Protein AF-A0A7S3ZCD5-F1 (afdb_monomer_lite)

Sequence (248 aa):
EAPLLKCATSMKVLVVISVMMALNLLHGVCVYLTATYMLSIPQGVSFDTAIDAMGYTLRQILGPILAILFLSFQVKAISRLWVDDRFKTTKHTESAHWSKVLDRCQHQTFEQTVTTVFTSMLIAMVVSDFPESEGGDIRLPIAWGLVFAAMRPLFTIGYVLDPKGAGRAFGLFIGGFWANFPAAVYCSLHTLFDIKSFRLALRLYIGFAVLMSVVMGVANVALDKNERSDDIRAGRQEGADYQSIDAK

Secondary structure (DSSP, 8-state):
-HHHHHHHHHHHHHHHHHHHHHHHHHHHHHHHHIIIII--PPTT----SHHHHHHHHHHHHHHHHHHHHHHHHHHHHHHHHHH-GGGS-S------HHHHHHHHHHHHHHHHHHHHHHHHHHHHHHHTTS-GGGT--THHHHHHHHHHHHHHHHHHHHHHH-SSSSHHHHHHHHTTTTTHHHHHHHHHHHHHH----HHHHHHHHHHHHHHHHHHHHHHHHHHHHHHHHHHHHHHHHHHHHHHHHTT-

pLDDT: mean 85.04, std 11.46, range [46.28, 97.25]

Structure (mmCIF, N/CA/C/O backbone):
data_AF-A0A7S3ZCD5-F1
#
_entry.id   AF-A0A7S3ZCD5-F1
#
loop_
_atom_site.group_PDB
_atom_site.id
_atom_site.type_symbol
_atom_site.label_atom_id
_atom_site.label_alt_id
_atom_site.label_comp_id
_atom_site.label_asym_id
_atom_site.label_entity_id
_atom_site.label_seq_id
_atom_site.pdbx_PDB_ins_code
_atom_site.Cartn_x
_atom_site.Cartn_y
_atom_site.Cartn_z
_atom_site.occupancy
_atom_site.B_iso_or_equiv
_atom_site.auth_seq_id
_atom_site.auth_comp_id
_atom_site.auth_asym_id
_atom_site.auth_atom_id
_atom_site.pdbx_PDB_model_num
ATOM 1 N N . GLU A 1 1 ? -0.098 -26.979 -34.791 1.00 63.94 1 GLU A N 1
ATOM 2 C CA . GLU A 1 1 ? 0.583 -25.862 -34.087 1.00 63.94 1 GLU A CA 1
ATOM 3 C C . GLU A 1 1 ? -0.365 -24.914 -33.339 1.00 63.94 1 GLU A C 1
ATOM 5 O O . GLU A 1 1 ? -0.146 -24.677 -32.157 1.00 63.94 1 GLU A O 1
ATOM 10 N N . ALA A 1 2 ? -1.465 -24.441 -33.944 1.00 72.00 2 ALA A N 1
ATOM 11 C CA . ALA A 1 2 ? -2.436 -23.549 -33.284 1.00 72.00 2 ALA A CA 1
ATOM 12 C C . ALA A 1 2 ? -2.975 -23.983 -31.888 1.00 72.00 2 ALA A C 1
ATOM 14 O O . ALA A 1 2 ? -3.103 -23.112 -31.023 1.00 72.00 2 ALA A O 1
ATOM 15 N N . PRO A 1 3 ? -3.286 -25.269 -31.604 1.00 78.94 3 PRO A N 1
ATOM 16 C CA . PRO A 1 3 ? -3.774 -25.666 -30.276 1.00 78.94 3 PRO A CA 1
ATOM 17 C C . PRO A 1 3 ? -2.694 -25.608 -29.183 1.00 78.94 3 PRO A C 1
ATOM 19 O O . PRO A 1 3 ? -2.994 -25.225 -28.053 1.00 78.94 3 PRO A O 1
ATOM 22 N N . LEU A 1 4 ? -1.433 -25.905 -29.519 1.00 76.19 4 LEU A N 1
ATOM 23 C CA . LEU A 1 4 ? -0.311 -25.836 -28.573 1.00 76.19 4 LEU A CA 1
ATOM 24 C C . LEU A 1 4 ? -0.009 -24.388 -28.169 1.00 76.19 4 LEU A C 1
ATOM 26 O O . LEU A 1 4 ? 0.198 -24.108 -26.989 1.00 76.19 4 LEU A O 1
ATOM 30 N N . LEU A 1 5 ? -0.076 -23.451 -29.122 1.00 75.06 5 LEU A N 1
ATOM 31 C CA . LEU A 1 5 ? 0.123 -22.027 -28.844 1.00 75.06 5 LEU A CA 1
ATOM 32 C C . LEU A 1 5 ? -0.964 -21.468 -27.910 1.00 75.06 5 LEU A C 1
ATOM 34 O O . LEU A 1 5 ? -0.647 -20.751 -26.963 1.00 75.06 5 LEU A O 1
ATOM 38 N N . LYS A 1 6 ? -2.236 -21.844 -28.123 1.00 76.12 6 LYS A N 1
ATOM 39 C CA . LYS A 1 6 ? -3.343 -21.459 -27.228 1.00 76.12 6 LYS A CA 1
ATOM 40 C C . LYS A 1 6 ? -3.136 -21.997 -25.810 1.00 76.12 6 LYS A C 1
ATOM 42 O O . LYS A 1 6 ? -3.294 -21.242 -24.855 1.00 76.12 6 LYS A O 1
ATOM 47 N N . CYS A 1 7 ? -2.734 -23.263 -25.680 1.00 81.50 7 CYS A N 1
ATOM 48 C CA . CYS A 1 7 ? -2.450 -23.886 -24.387 1.00 81.50 7 CYS A CA 1
ATOM 49 C C . CYS A 1 7 ? -1.326 -23.155 -23.629 1.00 81.50 7 CYS A C 1
ATOM 51 O O . CYS A 1 7 ? -1.493 -22.807 -22.459 1.00 81.50 7 CYS A O 1
ATOM 53 N N . ALA A 1 8 ? -0.224 -22.829 -24.312 1.00 78.81 8 ALA A N 1
ATOM 54 C CA . ALA A 1 8 ? 0.897 -22.103 -23.717 1.00 78.81 8 ALA A CA 1
ATOM 55 C C . ALA A 1 8 ? 0.504 -20.691 -23.244 1.00 78.81 8 ALA A C 1
ATOM 57 O O . ALA A 1 8 ? 0.882 -20.277 -22.147 1.00 78.81 8 ALA A O 1
ATOM 58 N N . THR A 1 9 ? -0.287 -19.951 -24.030 1.00 79.19 9 THR A N 1
ATOM 59 C CA . THR A 1 9 ? -0.789 -18.631 -23.619 1.00 79.19 9 THR A CA 1
ATOM 60 C C . THR A 1 9 ? -1.683 -18.730 -22.383 1.00 79.19 9 THR A C 1
ATOM 62 O O . THR A 1 9 ? -1.487 -17.970 -21.437 1.00 79.19 9 THR A O 1
ATOM 65 N N . SER A 1 10 ? -2.619 -19.682 -22.349 1.00 82.81 10 SER A N 1
ATOM 66 C CA . SER A 1 10 ? -3.485 -19.901 -21.184 1.00 82.81 10 SER A CA 1
ATOM 67 C C . SER A 1 10 ? -2.686 -20.249 -19.925 1.00 82.81 10 SER A C 1
ATOM 69 O O . SER A 1 10 ? -2.979 -19.727 -18.852 1.00 82.81 10 SER A O 1
ATOM 71 N N . MET A 1 11 ? -1.636 -21.064 -20.054 1.00 85.88 11 MET A N 1
ATOM 72 C CA . MET A 1 11 ? -0.767 -21.422 -18.932 1.00 85.88 11 MET A CA 1
ATOM 73 C C . MET A 1 11 ? -0.018 -20.204 -18.373 1.00 85.88 11 MET A C 1
ATOM 75 O O . MET A 1 11 ? 0.010 -20.012 -17.160 1.00 85.88 11 MET A O 1
ATOM 79 N N . LYS A 1 12 ? 0.515 -19.328 -19.239 1.00 81.00 12 LYS A N 1
ATOM 80 C CA . LYS A 1 12 ? 1.162 -18.076 -18.807 1.00 81.00 12 LYS A CA 1
ATOM 81 C C . LYS A 1 12 ? 0.209 -17.170 -18.020 1.00 81.00 12 LYS A C 1
ATOM 83 O O . LYS A 1 12 ? 0.601 -16.660 -16.973 1.00 81.00 12 LYS A O 1
ATOM 88 N N . VAL A 1 13 ? -1.034 -16.998 -18.488 1.00 82.88 13 VAL A N 1
ATOM 89 C CA . VAL A 1 13 ? -2.056 -16.202 -17.775 1.00 82.88 13 VAL A CA 1
ATOM 90 C C . VAL A 1 13 ? -2.272 -16.752 -16.369 1.00 82.88 13 VAL A C 1
ATOM 92 O O . VAL A 1 13 ? -2.221 -16.000 -15.399 1.00 82.88 13 VAL A O 1
ATOM 95 N N . LEU A 1 14 ? -2.480 -18.065 -16.253 1.00 87.19 14 LEU A N 1
ATOM 96 C CA . LEU A 1 14 ? -2.746 -18.715 -14.971 1.00 87.19 14 LEU A CA 1
ATOM 97 C C . LEU A 1 14 ? -1.579 -18.563 -13.992 1.00 87.19 14 LEU A C 1
ATOM 99 O O . LEU A 1 14 ? -1.812 -18.292 -12.814 1.00 87.19 14 LEU A O 1
ATOM 103 N N . VAL A 1 15 ? -0.337 -18.679 -14.470 1.00 87.25 15 VAL A N 1
ATOM 104 C CA . VAL A 1 15 ? 0.857 -18.469 -13.639 1.00 87.25 15 VAL A CA 1
ATOM 105 C C . VAL A 1 15 ? 0.912 -17.033 -13.123 1.00 87.25 15 VAL A C 1
ATOM 107 O O . VAL A 1 15 ? 1.071 -16.832 -11.921 1.00 87.25 15 VAL A O 1
ATOM 110 N N . VAL A 1 16 ? 0.714 -16.035 -13.991 1.00 84.62 16 VAL A N 1
ATOM 111 C CA . VAL A 1 16 ? 0.718 -14.618 -13.590 1.00 84.62 16 VAL A CA 1
ATOM 112 C C . VAL A 1 16 ? -0.368 -14.340 -12.551 1.00 84.62 16 VAL A C 1
ATOM 114 O O . VAL A 1 16 ? -0.069 -13.773 -11.502 1.00 84.62 16 VAL A O 1
ATOM 117 N N . ILE A 1 17 ? -1.602 -14.796 -12.794 1.00 87.56 17 ILE A N 1
ATOM 118 C CA . ILE A 1 17 ? -2.717 -14.637 -11.849 1.00 87.56 17 ILE A CA 1
ATOM 119 C C . ILE A 1 17 ? -2.373 -15.271 -10.496 1.00 87.56 17 ILE A C 1
ATOM 121 O O . ILE A 1 17 ? -2.570 -14.644 -9.457 1.00 87.56 17 ILE A O 1
ATOM 125 N N . SER A 1 18 ? -1.836 -16.493 -10.502 1.00 88.75 18 SER A N 1
ATOM 126 C CA . SER A 1 18 ? -1.527 -17.241 -9.278 1.00 88.75 18 SER A CA 1
ATOM 127 C C . SER A 1 18 ? -0.430 -16.568 -8.456 1.00 88.75 18 SER A C 1
ATOM 129 O O . SER A 1 18 ? -0.570 -16.427 -7.243 1.00 88.75 18 SER A O 1
ATOM 131 N N . VAL A 1 19 ? 0.635 -16.098 -9.112 1.00 88.81 19 VAL A N 1
ATOM 132 C CA . VAL A 1 19 ? 1.728 -15.367 -8.454 1.00 88.81 19 VAL A CA 1
ATOM 133 C C . VAL A 1 19 ? 1.209 -14.061 -7.855 1.00 88.81 19 VAL A C 1
ATOM 135 O O . VAL A 1 19 ? 1.471 -13.769 -6.692 1.00 88.81 19 VAL A O 1
ATOM 138 N N . MET A 1 20 ? 0.428 -13.290 -8.612 1.00 86.81 20 MET A N 1
ATOM 139 C CA . MET A 1 20 ? -0.123 -12.019 -8.137 1.00 86.81 20 MET A CA 1
ATOM 140 C C . MET A 1 20 ? -1.082 -12.206 -6.961 1.00 86.81 20 MET A C 1
ATOM 142 O O . MET A 1 20 ? -1.015 -11.451 -5.988 1.00 86.81 20 MET A O 1
ATOM 146 N N . MET A 1 21 ? -1.915 -13.246 -7.003 1.00 89.00 21 MET A N 1
ATOM 147 C CA . MET A 1 21 ? -2.763 -13.620 -5.877 1.00 89.00 21 MET A CA 1
ATOM 148 C C . MET A 1 21 ? -1.925 -13.960 -4.646 1.00 89.00 21 MET A C 1
ATOM 150 O O . MET A 1 21 ? -2.172 -13.420 -3.570 1.00 89.00 21 MET A O 1
ATOM 154 N N . ALA A 1 22 ? -0.921 -14.828 -4.804 1.00 91.00 22 ALA A N 1
ATOM 155 C CA . ALA A 1 22 ? -0.068 -15.262 -3.706 1.00 91.00 22 ALA A CA 1
ATOM 156 C C . ALA A 1 22 ? 0.627 -14.074 -3.028 1.00 91.00 22 ALA A C 1
ATOM 158 O O . ALA A 1 22 ? 0.660 -14.008 -1.804 1.00 91.00 22 ALA A O 1
ATOM 159 N N . LEU A 1 23 ? 1.104 -13.094 -3.803 1.00 90.69 23 LEU A N 1
ATOM 160 C CA . LEU A 1 23 ? 1.735 -11.887 -3.264 1.00 90.69 23 LEU A CA 1
ATOM 161 C C . LEU A 1 23 ? 0.748 -10.979 -2.506 1.00 90.69 23 LEU A C 1
ATOM 163 O O . LEU A 1 23 ? 1.102 -10.437 -1.461 1.00 90.69 23 LEU A O 1
ATOM 167 N N . ASN A 1 24 ? -0.495 -10.837 -2.981 1.00 89.19 24 ASN A N 1
ATOM 168 C CA . ASN A 1 24 ? -1.527 -10.069 -2.268 1.00 89.19 24 ASN A CA 1
ATOM 169 C C . ASN A 1 24 ? -1.992 -10.771 -0.980 1.00 89.19 24 ASN A C 1
ATOM 171 O O . ASN A 1 24 ? -2.268 -10.115 0.028 1.00 89.19 24 ASN A O 1
ATOM 175 N N . LEU A 1 25 ? -2.073 -12.104 -0.992 1.00 91.25 25 LEU A N 1
ATOM 176 C CA . LEU A 1 25 ? -2.351 -12.888 0.212 1.00 91.25 25 LEU A CA 1
ATOM 177 C C . LEU A 1 25 ? -1.187 -12.800 1.201 1.00 91.25 25 LEU A C 1
ATOM 179 O O . LEU A 1 25 ? -1.426 -12.656 2.397 1.00 91.25 25 LEU A O 1
ATOM 183 N N . LEU A 1 26 ? 0.054 -12.799 0.707 1.00 92.62 26 LEU A N 1
ATOM 184 C CA . LEU A 1 26 ? 1.241 -12.621 1.535 1.00 92.62 26 LEU A CA 1
ATOM 185 C C . LEU A 1 26 ? 1.228 -11.273 2.264 1.00 92.62 26 LEU A C 1
ATOM 187 O O . LEU A 1 26 ? 1.540 -11.254 3.448 1.00 92.62 26 LEU A O 1
ATOM 191 N N . HIS A 1 27 ? 0.787 -10.179 1.627 1.00 92.75 27 HIS A N 1
ATOM 192 C CA . HIS A 1 27 ? 0.559 -8.907 2.334 1.00 92.75 27 HIS A CA 1
ATOM 193 C C . HIS A 1 27 ? -0.409 -9.078 3.514 1.00 92.75 27 HIS A C 1
ATOM 195 O O . HIS A 1 27 ? -0.090 -8.674 4.629 1.00 92.75 27 HIS A O 1
ATOM 201 N N . GLY A 1 28 ? -1.559 -9.726 3.295 1.00 91.94 28 GLY A N 1
ATOM 202 C CA . GLY A 1 28 ? -2.543 -9.971 4.354 1.00 91.94 28 GLY A CA 1
ATOM 203 C C . GLY A 1 28 ? -1.973 -10.810 5.502 1.00 91.94 28 GLY A C 1
ATOM 204 O O . GLY A 1 28 ? -2.194 -10.488 6.668 1.00 91.94 28 GLY A O 1
ATOM 205 N N . VAL A 1 29 ? -1.176 -11.834 5.180 1.00 93.75 29 VAL A N 1
ATOM 206 C CA . VAL A 1 29 ? -0.448 -12.641 6.170 1.00 93.75 29 VAL A CA 1
ATOM 207 C C . VAL A 1 29 ? 0.568 -11.788 6.931 1.00 93.75 29 VAL A C 1
ATOM 209 O O . VAL A 1 29 ? 0.591 -11.846 8.155 1.00 93.75 29 VAL A O 1
ATOM 212 N N . CYS A 1 30 ? 1.371 -10.963 6.254 1.00 94.62 30 CYS A N 1
ATOM 213 C CA . CYS A 1 30 ? 2.325 -10.065 6.907 1.00 94.62 30 CYS A CA 1
ATOM 214 C C . CYS A 1 30 ? 1.623 -9.108 7.875 1.00 94.62 30 CYS A C 1
ATOM 216 O O . CYS A 1 30 ? 2.043 -8.998 9.023 1.00 94.62 30 CYS A O 1
ATOM 218 N N . VAL A 1 31 ? 0.525 -8.477 7.449 1.00 94.31 31 VAL A N 1
ATOM 219 C CA . VAL A 1 31 ? -0.271 -7.587 8.304 1.00 94.31 31 VAL A CA 1
ATOM 220 C C . VAL A 1 31 ? -0.815 -8.342 9.514 1.00 94.31 31 VAL A C 1
ATOM 222 O O . VAL A 1 31 ? -0.658 -7.875 10.640 1.00 94.31 31 VAL A O 1
ATOM 225 N N . TYR A 1 32 ? -1.395 -9.527 9.308 1.00 93.19 32 TYR A N 1
ATOM 226 C CA . TYR A 1 32 ? -1.917 -10.357 10.392 1.00 93.19 32 TYR A CA 1
ATOM 227 C C . TYR A 1 32 ? -0.831 -10.750 11.401 1.00 93.19 32 TYR A C 1
ATOM 229 O O . TYR A 1 32 ? -1.031 -10.618 12.609 1.00 93.19 32 TYR A O 1
ATOM 237 N N . LEU A 1 33 ? 0.332 -11.199 10.919 1.00 94.44 33 LEU A N 1
ATOM 238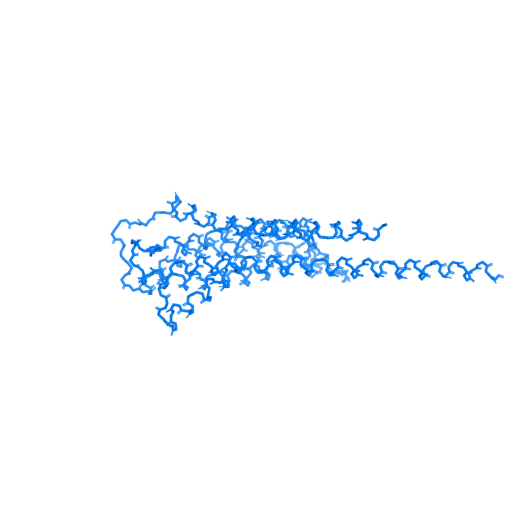 C CA . LEU A 1 33 ? 1.445 -11.602 11.774 1.00 94.44 33 LEU A CA 1
ATOM 239 C C . LEU A 1 33 ? 2.016 -10.411 12.549 1.00 94.44 33 LEU A C 1
ATOM 241 O O . LEU A 1 33 ? 2.257 -10.527 13.749 1.00 94.44 33 LEU A O 1
ATOM 245 N N . THR A 1 34 ? 2.192 -9.258 11.899 1.00 94.56 34 THR A N 1
ATOM 246 C CA . THR A 1 34 ? 2.651 -8.036 12.568 1.00 94.56 34 THR A CA 1
ATOM 247 C C . THR A 1 34 ? 1.651 -7.586 13.633 1.00 94.56 34 THR A C 1
ATOM 249 O O . THR A 1 34 ? 2.058 -7.329 14.764 1.00 94.56 34 THR A O 1
ATOM 252 N N . ALA A 1 35 ? 0.352 -7.562 13.321 1.00 92.88 35 ALA A N 1
ATOM 253 C CA . ALA A 1 35 ? -0.685 -7.185 14.278 1.00 92.88 35 ALA A CA 1
ATOM 254 C C . ALA A 1 35 ? -0.746 -8.141 15.480 1.00 92.88 35 ALA A C 1
ATOM 256 O O . ALA A 1 35 ? -0.832 -7.694 16.618 1.00 92.88 35 ALA A O 1
ATOM 257 N N . THR A 1 36 ? -0.655 -9.450 15.236 1.00 90.25 36 THR A N 1
ATOM 258 C CA . THR A 1 36 ? -0.847 -10.468 16.279 1.00 90.25 36 THR A CA 1
ATOM 259 C C . THR A 1 36 ? 0.392 -10.659 17.152 1.00 90.25 36 THR A C 1
ATOM 261 O O . THR A 1 36 ? 0.267 -10.809 18.365 1.00 90.25 36 THR A O 1
ATOM 264 N N . TYR A 1 37 ? 1.584 -10.674 16.547 1.00 91.25 37 TYR A N 1
ATOM 265 C CA . TYR A 1 37 ? 2.804 -11.142 17.214 1.00 91.25 37 TYR A CA 1
ATOM 266 C C . TYR A 1 37 ? 3.859 -10.061 17.439 1.00 91.25 37 TYR A C 1
ATOM 268 O O . TYR A 1 37 ? 4.728 -10.248 18.287 1.00 91.25 37 TYR A O 1
ATOM 276 N N . MET A 1 38 ? 3.826 -8.955 16.691 1.00 90.50 38 MET A N 1
ATOM 277 C CA . MET A 1 38 ? 4.849 -7.905 16.806 1.00 90.50 38 MET A CA 1
ATOM 278 C C . MET A 1 38 ? 4.363 -6.672 17.561 1.00 90.50 38 MET A C 1
ATOM 280 O O . MET A 1 38 ? 5.185 -5.910 18.067 1.00 90.50 38 MET A O 1
ATOM 284 N N . LEU A 1 39 ? 3.049 -6.459 17.624 1.00 93.06 39 LEU A N 1
ATOM 285 C CA . LEU A 1 39 ? 2.460 -5.284 18.246 1.00 93.06 39 LEU A CA 1
ATOM 286 C C . LEU A 1 39 ? 1.785 -5.640 19.567 1.00 93.06 39 LEU A C 1
ATOM 288 O O . LEU A 1 39 ? 0.933 -6.526 19.644 1.00 93.06 39 LEU A O 1
ATOM 292 N N . SER A 1 40 ? 2.137 -4.886 20.603 1.00 90.62 40 SER A N 1
ATOM 293 C CA . SER A 1 40 ? 1.433 -4.855 21.877 1.00 90.62 40 SER A CA 1
ATOM 294 C C . SER A 1 40 ? 0.856 -3.461 22.099 1.00 90.62 40 SER A C 1
ATOM 296 O O . SER A 1 40 ? 1.517 -2.448 21.863 1.00 90.62 40 SER A O 1
ATOM 298 N N . ILE A 1 41 ? -0.399 -3.406 22.539 1.00 86.44 41 ILE A N 1
ATOM 299 C CA . ILE A 1 41 ? -1.010 -2.162 23.005 1.00 86.44 41 ILE A CA 1
ATOM 300 C C . ILE A 1 41 ? -0.671 -2.047 24.497 1.00 86.44 41 ILE A C 1
ATOM 302 O O . ILE A 1 41 ? -0.863 -3.025 25.227 1.00 86.44 41 ILE A O 1
ATOM 306 N N . PRO A 1 42 ? -0.142 -0.905 24.975 1.00 86.00 42 PRO A N 1
ATOM 307 C CA . PRO A 1 42 ? 0.097 -0.703 26.397 1.00 86.00 42 PRO A CA 1
ATOM 308 C C . PRO A 1 42 ? -1.185 -0.916 27.209 1.00 86.00 42 PRO A C 1
ATOM 310 O O . PRO A 1 42 ? -2.259 -0.460 26.818 1.00 86.00 42 PRO A O 1
ATOM 313 N N . GLN A 1 43 ? -1.069 -1.598 28.349 1.00 81.88 43 GLN A N 1
ATOM 314 C CA . GLN A 1 43 ? -2.209 -1.826 29.235 1.00 81.88 43 GLN A CA 1
ATOM 315 C C . GLN A 1 43 ? -2.790 -0.492 29.726 1.00 81.88 43 GLN A C 1
ATOM 317 O O . GLN A 1 43 ? -2.043 0.419 30.080 1.00 81.88 43 GLN A O 1
ATOM 322 N N . GLY A 1 44 ? -4.121 -0.394 29.761 1.00 77.44 44 GLY A N 1
ATOM 323 C CA . GLY A 1 44 ? -4.834 0.791 30.249 1.00 77.44 44 GLY A CA 1
ATOM 324 C C . GLY A 1 44 ? -5.020 1.913 29.224 1.00 77.44 44 GLY A C 1
ATOM 325 O O . GLY A 1 44 ? -5.513 2.974 29.590 1.00 77.44 44 GLY A O 1
ATOM 326 N N . VAL A 1 45 ? -4.650 1.701 27.957 1.00 81.25 45 VAL A N 1
ATOM 327 C CA . VAL A 1 45 ? -5.002 2.621 26.868 1.00 81.25 45 VAL A CA 1
ATOM 328 C C . VAL A 1 45 ? -6.375 2.233 26.325 1.00 81.25 45 VAL A C 1
ATOM 330 O O . VAL A 1 45 ? -6.519 1.156 25.750 1.00 81.25 45 VAL A O 1
ATOM 333 N N . SER A 1 46 ? -7.369 3.104 26.497 1.00 81.56 46 SER A N 1
ATOM 334 C CA . SER A 1 46 ? -8.636 3.038 25.768 1.00 81.56 46 SER A CA 1
ATOM 335 C C . SER A 1 46 ? -8.627 4.033 24.610 1.00 81.56 46 SER A C 1
ATOM 337 O O . SER A 1 46 ? -7.953 5.064 24.652 1.00 81.56 46 SER A O 1
ATOM 339 N N . PHE A 1 47 ? -9.358 3.700 23.552 1.00 86.69 47 PHE A N 1
ATOM 340 C CA . PHE A 1 47 ? -9.570 4.581 22.409 1.00 86.69 47 PHE A CA 1
ATOM 341 C C . PHE A 1 47 ? -11.033 5.002 22.418 1.00 86.69 47 PHE A C 1
ATOM 343 O O . PHE A 1 47 ? -11.858 4.423 21.717 1.00 86.69 47 PHE A O 1
ATOM 350 N N . ASP A 1 48 ? -11.350 5.972 23.274 1.00 85.62 48 ASP A N 1
ATOM 351 C CA . ASP A 1 48 ? -12.733 6.390 23.533 1.00 85.62 48 ASP A CA 1
ATOM 352 C C . ASP A 1 48 ? -13.361 7.085 22.316 1.00 85.62 48 ASP A C 1
ATOM 354 O O . ASP A 1 48 ? -14.583 7.121 22.166 1.00 85.62 48 ASP A O 1
ATOM 358 N N . THR A 1 49 ? -12.526 7.631 21.426 1.00 89.50 49 THR A N 1
ATOM 359 C CA . THR A 1 49 ? -12.959 8.266 20.184 1.00 89.50 49 THR A CA 1
ATOM 360 C C . THR A 1 49 ? -12.168 7.766 18.976 1.00 89.50 49 THR A C 1
ATOM 362 O O . THR A 1 49 ? -10.999 7.382 19.071 1.00 89.50 49 THR A O 1
ATOM 365 N N . ALA A 1 50 ? -12.778 7.864 17.790 1.00 90.25 50 ALA A N 1
ATOM 366 C CA . ALA A 1 50 ? -12.091 7.610 16.523 1.00 90.25 50 ALA A CA 1
ATOM 367 C C . ALA A 1 50 ? -10.853 8.515 16.339 1.00 90.25 50 ALA A C 1
ATOM 369 O O . ALA A 1 50 ? -9.858 8.098 15.749 1.00 90.25 50 ALA A O 1
ATOM 370 N N . ILE A 1 51 ? -10.883 9.739 16.883 1.00 93.25 51 ILE A N 1
ATOM 371 C CA . ILE A 1 51 ? -9.751 10.676 16.834 1.00 93.25 51 ILE A CA 1
ATOM 372 C C . ILE A 1 51 ? -8.570 10.136 17.649 1.00 93.25 51 ILE A C 1
ATOM 374 O O . ILE A 1 51 ? -7.435 10.196 17.171 1.00 93.25 51 ILE A O 1
ATOM 378 N N . ASP A 1 52 ? -8.818 9.558 18.826 1.00 92.56 52 ASP A N 1
ATOM 379 C CA . ASP A 1 52 ? -7.768 8.962 19.661 1.00 92.56 52 ASP A CA 1
ATOM 380 C C . ASP A 1 52 ? -7.144 7.739 18.979 1.00 92.56 52 ASP A C 1
ATOM 382 O O . ASP A 1 52 ? -5.917 7.614 18.919 1.00 92.56 52 ASP A O 1
ATOM 386 N N . ALA A 1 53 ? -7.977 6.880 18.381 1.00 93.19 53 ALA A N 1
ATOM 387 C CA . ALA A 1 53 ? -7.537 5.730 17.590 1.00 93.19 53 ALA A CA 1
ATOM 388 C C . ALA A 1 53 ? -6.661 6.151 16.393 1.00 93.19 53 ALA A C 1
ATOM 390 O O . ALA A 1 53 ? -5.574 5.598 16.170 1.00 93.19 53 ALA A O 1
ATOM 391 N N . MET A 1 54 ? -7.091 7.169 15.638 1.00 95.62 54 MET A N 1
ATOM 392 C CA . MET A 1 54 ? -6.324 7.738 14.526 1.00 95.62 54 MET A CA 1
ATOM 393 C C . MET A 1 54 ? -5.007 8.354 15.000 1.00 95.62 54 MET A C 1
ATOM 395 O O . MET A 1 54 ? -3.959 8.092 14.408 1.00 95.62 54 MET A O 1
ATOM 399 N N . GLY A 1 55 ? -5.048 9.165 16.061 1.00 95.44 55 GLY A N 1
ATOM 400 C CA . GLY A 1 55 ? -3.880 9.840 16.620 1.00 95.44 55 GLY A CA 1
ATOM 401 C C . GLY A 1 55 ? -2.836 8.847 17.122 1.00 95.44 55 GLY A C 1
ATOM 402 O O . GLY A 1 55 ? -1.646 8.986 16.821 1.00 95.44 55 GLY A O 1
ATOM 403 N N . TYR A 1 56 ? -3.280 7.793 17.809 1.00 95.38 56 TYR A N 1
ATOM 404 C CA . TYR A 1 56 ? -2.413 6.703 18.235 1.00 95.38 56 TYR A CA 1
ATOM 405 C C . TYR A 1 56 ? -1.808 5.961 17.041 1.00 95.38 56 TYR A C 1
ATOM 407 O O . TYR A 1 56 ? -0.589 5.806 16.979 1.00 95.38 56 TYR A O 1
ATOM 415 N N . THR A 1 57 ? -2.629 5.577 16.059 1.00 96.56 57 THR A N 1
ATOM 416 C CA . THR A 1 57 ? -2.165 4.905 14.834 1.00 96.56 57 THR A CA 1
ATOM 417 C C . THR A 1 57 ? -1.095 5.728 14.121 1.00 96.56 57 THR A C 1
ATOM 419 O O . THR A 1 57 ? -0.013 5.215 13.828 1.00 96.56 57 THR A O 1
ATOM 422 N N . LEU A 1 58 ? -1.357 7.020 13.893 1.00 97.19 58 LEU A N 1
ATOM 423 C CA . LEU A 1 58 ? -0.418 7.944 13.260 1.00 97.19 58 LEU A CA 1
ATOM 424 C C . LEU A 1 58 ? 0.907 8.011 14.013 1.00 97.19 58 LEU A C 1
ATOM 426 O O . LEU A 1 58 ? 1.965 7.905 13.393 1.00 97.19 58 LEU A O 1
ATOM 430 N N . ARG A 1 59 ? 0.867 8.131 15.344 1.00 96.69 59 ARG A N 1
ATOM 431 C CA . ARG A 1 59 ? 2.075 8.178 16.175 1.00 96.69 59 ARG A CA 1
ATOM 432 C C . ARG A 1 59 ? 2.966 6.949 15.978 1.00 96.69 59 ARG A C 1
ATOM 434 O O . ARG A 1 59 ? 4.186 7.093 16.014 1.00 96.69 59 ARG A O 1
ATOM 441 N N . GLN A 1 60 ? 2.380 5.771 15.760 1.00 96.69 60 GLN A N 1
ATOM 442 C CA . GLN A 1 60 ? 3.137 4.531 15.570 1.00 96.69 60 GLN A CA 1
ATOM 443 C C . GLN A 1 60 ? 3.732 4.402 14.162 1.00 96.69 60 GLN A C 1
ATOM 445 O O . GLN A 1 60 ? 4.860 3.935 14.012 1.00 96.69 60 GLN A O 1
ATOM 450 N N . ILE A 1 61 ? 3.001 4.816 13.121 1.00 97.25 61 ILE A N 1
ATOM 451 C CA . ILE A 1 61 ? 3.417 4.564 11.730 1.00 97.25 61 ILE A CA 1
ATOM 452 C C . ILE A 1 61 ? 4.196 5.720 11.096 1.00 97.25 61 ILE A C 1
ATOM 454 O O . ILE A 1 61 ? 4.976 5.491 10.171 1.00 97.25 61 ILE A O 1
ATOM 458 N N . LEU A 1 62 ? 4.018 6.958 11.574 1.00 95.69 62 LEU A N 1
ATOM 459 C CA . LEU A 1 62 ? 4.546 8.144 10.897 1.00 95.69 62 LEU A CA 1
ATOM 460 C C . LEU A 1 62 ? 6.078 8.160 10.867 1.00 95.69 62 LEU A C 1
ATOM 462 O O . LEU A 1 62 ? 6.654 8.447 9.824 1.00 95.69 62 LEU A O 1
ATOM 466 N N . GLY A 1 63 ? 6.742 7.806 11.972 1.00 96.56 63 GLY A N 1
ATOM 467 C CA . GLY A 1 63 ? 8.207 7.742 12.035 1.00 96.56 63 GLY A CA 1
ATOM 468 C C . GLY A 1 63 ? 8.804 6.798 10.978 1.00 96.56 63 GLY A C 1
ATOM 469 O O . GLY A 1 63 ? 9.566 7.259 10.125 1.00 96.56 63 GLY A O 1
ATOM 470 N N . PRO A 1 64 ? 8.436 5.501 10.974 1.00 96.12 64 PRO A N 1
ATOM 471 C CA . PRO A 1 64 ? 8.893 4.542 9.965 1.00 96.12 64 PRO A CA 1
ATOM 472 C C . PRO A 1 64 ? 8.575 4.956 8.522 1.00 96.12 64 PRO A C 1
ATOM 474 O O . PRO A 1 64 ? 9.436 4.861 7.644 1.00 96.12 64 PRO A O 1
ATOM 477 N N . ILE A 1 65 ? 7.362 5.457 8.270 1.00 95.19 65 ILE A N 1
ATOM 478 C CA . ILE A 1 65 ? 6.940 5.902 6.936 1.00 95.19 65 ILE A CA 1
ATOM 479 C C . ILE A 1 65 ? 7.771 7.103 6.465 1.00 95.19 65 ILE A C 1
ATOM 481 O O . ILE A 1 65 ? 8.279 7.096 5.342 1.00 95.19 65 ILE A O 1
ATOM 485 N N . LEU A 1 66 ? 7.962 8.113 7.320 1.00 95.31 66 LEU A N 1
ATOM 486 C CA . LEU A 1 66 ? 8.777 9.283 6.997 1.00 95.31 66 LEU A CA 1
ATOM 487 C C . LEU A 1 66 ? 10.242 8.911 6.779 1.00 95.31 66 LEU A C 1
ATOM 489 O O . LEU A 1 66 ? 10.864 9.465 5.877 1.00 95.31 66 LEU A O 1
ATOM 493 N N . ALA A 1 67 ? 10.786 7.960 7.541 1.00 95.38 67 ALA A N 1
ATOM 494 C CA . ALA A 1 67 ? 12.154 7.487 7.349 1.00 95.38 67 ALA A CA 1
ATOM 495 C C . ALA A 1 67 ? 12.353 6.876 5.950 1.00 95.38 67 ALA A C 1
ATOM 497 O O . ALA A 1 67 ? 13.312 7.215 5.256 1.00 95.38 67 ALA A O 1
ATOM 498 N N . ILE A 1 68 ? 11.421 6.033 5.496 1.00 93.44 68 ILE A N 1
ATOM 499 C CA . ILE A 1 68 ? 11.456 5.424 4.156 1.00 93.44 68 ILE A CA 1
ATOM 500 C C . ILE A 1 68 ? 11.240 6.455 3.049 1.00 93.44 68 ILE A C 1
ATOM 502 O O . ILE A 1 68 ? 11.920 6.417 2.014 1.00 93.44 68 ILE A O 1
ATOM 506 N N . LEU A 1 69 ? 10.311 7.386 3.260 1.00 93.38 69 LEU A N 1
ATOM 507 C CA . LEU A 1 69 ? 10.064 8.469 2.323 1.00 93.38 69 LEU A CA 1
ATOM 508 C C . LEU A 1 69 ? 11.326 9.331 2.175 1.00 93.38 69 LEU A C 1
ATOM 510 O O . LEU A 1 69 ? 11.812 9.523 1.061 1.00 93.38 69 LEU A O 1
ATOM 514 N N . PHE A 1 70 ? 11.908 9.767 3.293 1.00 93.50 70 PHE A N 1
ATOM 515 C CA . PHE A 1 70 ? 13.139 10.551 3.331 1.00 93.50 70 PHE A CA 1
ATOM 516 C C . PHE A 1 70 ? 14.305 9.816 2.673 1.00 93.50 70 PHE A C 1
ATOM 518 O O . PHE A 1 70 ? 14.988 10.395 1.831 1.00 93.50 70 PHE A O 1
ATOM 525 N N . LEU A 1 71 ? 14.496 8.530 2.977 1.00 91.38 71 LEU A N 1
ATOM 526 C CA . LEU A 1 71 ? 15.521 7.709 2.337 1.00 91.38 71 LEU A CA 1
ATOM 527 C C . LEU A 1 71 ? 15.349 7.685 0.812 1.00 91.38 71 LEU A C 1
ATOM 529 O O . LEU A 1 71 ? 16.323 7.859 0.083 1.00 91.38 71 LEU A O 1
ATOM 533 N N . SER A 1 72 ? 14.115 7.548 0.319 1.00 90.31 72 SER A N 1
ATOM 534 C CA . SER A 1 72 ? 13.821 7.560 -1.122 1.00 90.31 72 SER A CA 1
ATOM 535 C C . SER A 1 72 ? 14.184 8.899 -1.776 1.00 90.31 72 SER A C 1
ATOM 537 O O . SER A 1 72 ? 14.763 8.920 -2.865 1.00 90.31 72 SER A O 1
ATOM 539 N N . PHE A 1 73 ? 13.906 10.020 -1.101 1.00 90.06 73 PHE A N 1
ATOM 540 C CA . PHE A 1 73 ? 14.338 11.346 -1.550 1.00 90.06 73 PHE A CA 1
ATOM 541 C C . PHE A 1 73 ? 15.865 11.492 -1.538 1.00 90.06 73 PHE A C 1
ATOM 543 O O . PHE A 1 73 ? 16.432 12.018 -2.498 1.00 90.06 73 PHE A O 1
ATOM 550 N N . GLN A 1 74 ? 16.538 10.994 -0.498 1.00 91.00 74 GLN A N 1
ATOM 551 C CA . GLN A 1 74 ? 17.988 11.120 -0.363 1.00 91.00 74 GLN A CA 1
ATOM 552 C C . GLN A 1 74 ? 18.759 10.269 -1.364 1.00 91.00 74 GLN A C 1
ATOM 554 O O . GLN A 1 74 ? 19.719 10.759 -1.952 1.00 91.00 74 GLN A O 1
ATOM 559 N N . VAL A 1 75 ? 18.318 9.039 -1.641 1.00 87.62 75 VAL A N 1
ATOM 560 C CA . VAL A 1 75 ? 18.929 8.191 -2.679 1.00 87.62 75 VAL A CA 1
ATOM 561 C C . VAL A 1 75 ? 18.938 8.918 -4.023 1.00 87.62 75 VAL A C 1
ATOM 563 O O . VAL A 1 75 ? 19.956 8.942 -4.715 1.00 87.62 75 VAL A O 1
ATOM 566 N N . LYS A 1 76 ? 17.837 9.586 -4.374 1.00 84.56 76 LYS A N 1
ATOM 567 C CA . LYS A 1 76 ? 17.777 10.394 -5.590 1.00 84.56 76 LYS A CA 1
ATOM 568 C C . LYS A 1 76 ? 18.645 11.648 -5.505 1.00 84.56 76 LYS A C 1
ATOM 570 O O . LYS A 1 76 ? 19.342 11.948 -6.473 1.00 84.56 76 LYS A O 1
ATOM 575 N N . ALA A 1 77 ? 18.619 12.379 -4.394 1.00 84.62 77 ALA A N 1
ATOM 576 C CA . ALA A 1 77 ? 19.452 13.568 -4.222 1.00 84.62 77 ALA A CA 1
ATOM 577 C C . ALA A 1 77 ? 20.943 13.234 -4.394 1.00 84.62 77 ALA A C 1
ATOM 579 O O . ALA A 1 77 ? 21.635 13.891 -5.167 1.00 84.62 77 ALA A O 1
ATOM 580 N N . ILE A 1 78 ? 21.396 12.148 -3.768 1.00 85.38 78 ILE A N 1
ATOM 581 C CA . ILE A 1 78 ? 22.760 11.633 -3.881 1.00 85.38 78 ILE A CA 1
ATOM 582 C C . ILE A 1 78 ? 23.038 11.155 -5.315 1.00 85.38 78 ILE A C 1
ATOM 584 O O . ILE A 1 78 ? 24.071 11.506 -5.874 1.00 85.38 78 ILE A O 1
ATOM 588 N N . SER A 1 79 ? 22.090 10.472 -5.975 1.00 81.75 79 SER A N 1
ATOM 589 C CA . SER A 1 79 ? 22.259 10.037 -7.373 1.00 81.75 79 SER A CA 1
ATOM 590 C C . SER A 1 79 ? 22.572 11.182 -8.345 1.00 81.75 79 SER A C 1
ATOM 592 O O . SER A 1 79 ? 23.306 10.991 -9.314 1.00 81.75 79 SER A O 1
ATOM 594 N N . ARG A 1 80 ? 22.051 12.387 -8.073 1.00 77.75 80 ARG A N 1
ATOM 595 C CA . ARG A 1 80 ? 22.291 13.580 -8.893 1.00 77.75 80 ARG A CA 1
ATOM 596 C C . ARG A 1 80 ? 23.727 14.085 -8.791 1.00 77.75 80 ARG A C 1
ATOM 598 O O . ARG A 1 80 ? 24.200 14.669 -9.754 1.00 77.75 80 ARG A O 1
ATOM 605 N N . LEU A 1 81 ? 24.452 13.800 -7.708 1.00 78.06 81 LEU A N 1
ATOM 606 C CA . LEU A 1 81 ? 25.868 14.172 -7.588 1.00 78.06 81 LEU A CA 1
ATOM 607 C C . LEU A 1 81 ? 26.744 13.507 -8.662 1.00 78.06 81 LEU A C 1
ATOM 609 O O . LEU A 1 81 ? 27.797 14.038 -9.008 1.00 78.06 81 LEU A O 1
ATOM 613 N N . TRP A 1 82 ? 26.307 12.366 -9.208 1.00 71.69 82 TRP A N 1
ATOM 614 C CA . TRP A 1 82 ? 27.039 11.637 -10.249 1.00 71.69 82 TRP A CA 1
ATOM 615 C C . TRP A 1 82 ? 26.483 11.821 -11.664 1.00 71.69 82 TRP A C 1
ATOM 617 O O . TRP A 1 82 ? 27.177 11.474 -12.615 1.00 71.69 82 TRP A O 1
ATOM 627 N N . VAL A 1 83 ? 25.256 12.334 -11.813 1.00 65.62 83 VAL A N 1
ATOM 628 C CA . VAL A 1 83 ? 24.537 12.398 -13.104 1.00 65.62 83 VAL A CA 1
ATOM 629 C C . VAL A 1 83 ? 24.230 13.832 -13.544 1.00 65.62 83 VAL A C 1
ATOM 631 O O . VAL A 1 83 ? 24.036 14.078 -14.729 1.00 65.62 83 VAL A O 1
ATOM 634 N N . ASP A 1 84 ? 24.139 14.783 -12.616 1.00 60.19 84 ASP A N 1
ATOM 635 C CA . ASP A 1 84 ? 23.693 16.140 -12.921 1.00 60.19 84 ASP A CA 1
ATOM 636 C C . ASP A 1 84 ? 24.882 17.020 -13.345 1.00 60.19 84 ASP A C 1
ATOM 638 O O . ASP A 1 84 ? 25.654 17.519 -12.522 1.00 60.19 84 ASP A O 1
ATOM 642 N N . ASP A 1 85 ? 24.993 17.253 -14.654 1.00 56.12 85 ASP A N 1
ATOM 643 C CA . ASP A 1 85 ? 25.941 18.188 -15.278 1.00 56.12 85 ASP A CA 1
ATOM 644 C C . ASP A 1 85 ? 25.704 19.656 -14.863 1.00 56.12 85 ASP A C 1
ATOM 646 O O . ASP A 1 85 ? 26.477 20.551 -15.187 1.00 56.12 85 ASP A O 1
ATOM 650 N N . ARG A 1 86 ? 24.695 19.961 -14.037 1.00 56.78 86 ARG A N 1
ATOM 651 C CA . ARG A 1 86 ? 24.600 21.289 -13.403 1.00 56.78 86 ARG A CA 1
ATOM 652 C C . ARG A 1 86 ? 25.801 21.631 -12.513 1.00 56.78 86 ARG A C 1
ATOM 654 O O . ARG A 1 86 ? 26.029 22.808 -12.251 1.00 56.78 86 ARG A O 1
ATOM 661 N N . PHE A 1 87 ? 26.595 20.633 -12.116 1.00 53.12 87 PHE A N 1
ATOM 662 C CA . PHE A 1 87 ? 27.895 20.812 -11.458 1.00 53.12 87 PHE A CA 1
ATOM 663 C C . PHE A 1 87 ? 29.103 20.522 -12.375 1.00 53.12 87 PHE A C 1
ATOM 665 O O . PHE A 1 87 ? 30.245 20.633 -11.930 1.00 53.12 87 PHE A O 1
ATOM 672 N N . LYS A 1 88 ? 28.879 20.164 -13.649 1.00 51.53 88 LYS A N 1
ATOM 673 C CA . LYS A 1 88 ? 29.911 19.899 -14.667 1.00 51.53 88 LYS A CA 1
ATOM 674 C C . LYS A 1 88 ? 29.473 20.458 -16.025 1.00 51.53 88 LYS A C 1
ATOM 676 O O . LYS A 1 88 ? 28.575 19.933 -16.655 1.00 51.53 88 LYS A O 1
ATOM 681 N N . THR A 1 89 ? 30.147 21.498 -16.504 1.00 46.28 89 THR A N 1
ATOM 682 C CA . THR A 1 89 ? 29.854 22.359 -17.675 1.00 46.28 89 THR A CA 1
ATOM 683 C C . THR A 1 89 ? 29.723 21.701 -19.069 1.00 46.28 89 THR A C 1
ATOM 685 O O . THR A 1 89 ? 29.960 22.361 -20.081 1.00 46.28 89 THR A O 1
ATOM 688 N N . THR A 1 90 ? 29.316 20.441 -19.203 1.00 47.91 90 THR A N 1
ATOM 689 C CA . THR A 1 90 ? 29.335 19.734 -20.491 1.00 47.91 90 THR A CA 1
ATOM 690 C C . THR A 1 90 ? 28.059 18.953 -20.770 1.00 47.91 90 THR A C 1
ATOM 692 O O . THR A 1 90 ? 27.797 17.953 -20.131 1.00 47.91 90 THR A O 1
ATOM 695 N N . LYS A 1 91 ? 27.346 19.433 -21.801 1.00 50.94 91 LYS A N 1
ATOM 696 C CA . LYS A 1 91 ? 26.390 18.770 -22.709 1.00 50.94 91 LYS A CA 1
ATOM 697 C C . LYS A 1 91 ? 25.383 17.791 -22.093 1.00 50.94 91 LYS A C 1
ATOM 699 O O . LYS A 1 91 ? 25.730 16.692 -21.701 1.00 50.94 91 LYS A O 1
ATOM 704 N N . HIS A 1 92 ? 24.104 18.154 -22.235 1.00 47.88 92 HIS A N 1
ATOM 705 C CA . HIS A 1 92 ? 22.924 17.298 -22.087 1.00 47.88 92 HIS A CA 1
ATOM 706 C C . HIS A 1 92 ? 23.037 15.978 -22.870 1.00 47.88 92 HIS A C 1
ATOM 708 O O . HIS A 1 92 ? 22.519 15.839 -23.977 1.00 47.88 92 HIS A O 1
ATOM 714 N N 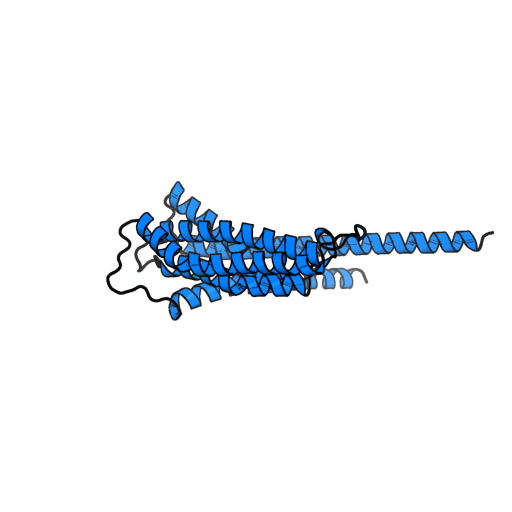. THR A 1 93 ? 23.692 14.992 -22.276 1.00 52.81 93 THR A N 1
ATOM 715 C CA . THR A 1 93 ? 23.485 13.587 -22.599 1.00 52.81 93 THR A CA 1
ATOM 716 C C . THR A 1 93 ? 22.101 13.200 -22.090 1.00 52.81 93 THR A C 1
ATOM 718 O O . THR A 1 93 ? 21.699 13.624 -21.004 1.00 52.81 93 THR A O 1
ATOM 721 N N . GLU A 1 94 ? 21.344 12.456 -22.901 1.00 53.91 94 GLU A N 1
ATOM 722 C CA . GLU A 1 94 ? 20.035 11.897 -22.556 1.00 53.91 94 GLU A CA 1
ATOM 723 C C . GLU A 1 94 ? 19.999 11.497 -21.081 1.00 53.91 94 GLU A C 1
ATOM 725 O O . GLU A 1 94 ? 20.846 10.718 -20.645 1.00 53.91 94 GLU A O 1
ATOM 730 N N . SER A 1 95 ? 19.062 12.059 -20.303 1.00 54.41 95 SER A N 1
ATOM 731 C CA . SER A 1 95 ? 18.946 11.806 -18.861 1.00 54.41 95 SER A CA 1
ATOM 732 C C . SER A 1 95 ? 19.194 10.323 -18.586 1.00 54.41 95 SER A C 1
ATOM 734 O O . SER A 1 95 ? 18.404 9.491 -19.056 1.00 54.41 95 SER A O 1
ATOM 736 N N . ALA A 1 96 ? 20.300 10.006 -17.901 1.00 65.56 96 ALA A N 1
ATOM 737 C CA . ALA A 1 96 ? 20.750 8.633 -17.730 1.00 65.56 96 ALA A CA 1
ATOM 738 C C . ALA A 1 96 ? 19.557 7.783 -17.285 1.00 65.56 96 ALA A C 1
ATOM 740 O O . ALA A 1 96 ? 18.833 8.185 -16.372 1.00 65.56 96 ALA A O 1
ATOM 741 N N . HIS A 1 97 ? 19.316 6.647 -17.946 1.00 75.62 97 HIS A N 1
ATOM 742 C CA . HIS A 1 97 ? 18.198 5.729 -17.681 1.00 75.62 97 HIS A CA 1
ATOM 743 C C . HIS A 1 97 ? 17.902 5.564 -16.172 1.00 75.62 97 HIS A C 1
ATOM 745 O O . HIS A 1 97 ? 16.749 5.556 -15.745 1.00 75.62 97 HIS A O 1
ATOM 751 N N . TRP A 1 98 ? 18.959 5.562 -15.358 1.00 79.06 98 TRP A N 1
ATOM 752 C CA . TRP A 1 98 ? 18.942 5.568 -13.898 1.00 79.06 98 TRP A CA 1
ATOM 753 C C . TRP A 1 98 ? 18.168 6.719 -13.228 1.00 79.06 98 TRP A C 1
ATOM 755 O O . TRP A 1 98 ? 17.388 6.487 -12.307 1.00 79.06 98 TRP A O 1
ATOM 765 N N . SER A 1 99 ? 18.329 7.960 -13.690 1.00 81.56 99 SER A N 1
ATOM 766 C CA . SER A 1 99 ? 17.633 9.124 -13.129 1.00 81.56 99 SER A CA 1
ATOM 767 C C . SER A 1 99 ? 16.117 9.005 -13.307 1.00 81.56 99 SER A C 1
ATOM 769 O O . SER A 1 99 ? 15.370 9.236 -12.357 1.00 81.56 99 SER A O 1
ATOM 771 N N . LYS A 1 100 ? 15.658 8.523 -14.474 1.00 84.31 100 LYS A N 1
ATOM 772 C CA . LYS A 1 100 ? 14.233 8.236 -14.720 1.00 84.31 100 LYS A CA 1
ATOM 773 C C . LYS A 1 100 ? 13.700 7.131 -13.804 1.00 84.31 100 LYS A C 1
ATOM 775 O O . LYS A 1 100 ? 12.559 7.207 -13.355 1.00 84.31 100 LYS A O 1
ATOM 780 N N . VAL A 1 101 ? 14.501 6.097 -13.543 1.00 86.44 101 VAL A N 1
ATOM 781 C CA . VAL A 1 101 ? 14.143 4.999 -12.629 1.00 86.44 101 VAL A CA 1
ATOM 782 C C . VAL A 1 101 ? 13.938 5.541 -11.212 1.00 86.44 101 VAL A C 1
ATOM 784 O O . VAL A 1 101 ? 12.886 5.309 -10.620 1.00 86.44 101 VAL A O 1
ATOM 787 N N . LEU A 1 102 ? 14.882 6.334 -10.703 1.00 88.50 102 LEU A N 1
ATOM 788 C CA . LEU A 1 102 ? 14.789 6.924 -9.366 1.00 88.50 102 LEU A CA 1
ATOM 789 C C . LEU A 1 102 ? 13.658 7.949 -9.233 1.00 88.50 102 LEU A C 1
ATOM 791 O O . LEU A 1 102 ? 13.002 7.995 -8.193 1.00 88.50 102 LEU A O 1
ATOM 795 N N . ASP A 1 103 ? 13.379 8.725 -10.283 1.00 89.12 103 ASP A N 1
ATOM 796 C CA . ASP A 1 103 ? 12.225 9.628 -10.327 1.00 89.12 103 ASP A CA 1
ATOM 797 C C . ASP A 1 103 ? 10.912 8.870 -10.138 1.00 89.12 103 ASP A C 1
ATOM 799 O O . ASP A 1 103 ? 10.072 9.271 -9.330 1.00 89.12 103 ASP A O 1
ATOM 803 N N . ARG A 1 104 ? 10.760 7.742 -10.837 1.00 89.44 104 ARG A N 1
ATOM 804 C CA . ARG A 1 104 ? 9.572 6.892 -10.725 1.00 89.44 104 ARG A CA 1
ATOM 805 C C . ARG A 1 104 ? 9.470 6.236 -9.354 1.00 89.44 104 ARG A C 1
ATOM 807 O O . ARG A 1 104 ? 8.381 6.245 -8.787 1.00 89.44 104 ARG A O 1
ATOM 814 N N . CYS A 1 105 ? 10.575 5.731 -8.801 1.00 90.88 105 CYS A N 1
ATOM 815 C CA . CYS A 1 105 ? 10.594 5.177 -7.445 1.00 90.88 105 CYS A CA 1
ATOM 816 C C . CYS A 1 105 ? 10.172 6.222 -6.406 1.00 90.88 105 CYS A C 1
ATOM 818 O O . CYS A 1 105 ? 9.311 5.940 -5.580 1.00 90.88 105 CYS A O 1
ATOM 820 N N . GLN A 1 106 ? 10.726 7.438 -6.461 1.00 92.56 106 GLN A N 1
ATOM 821 C CA . GLN A 1 106 ? 10.367 8.504 -5.524 1.00 92.56 106 GLN A CA 1
ATOM 822 C C . GLN A 1 106 ? 8.889 8.889 -5.651 1.00 92.56 106 GLN A C 1
ATOM 824 O O . GLN A 1 106 ? 8.203 9.005 -4.638 1.00 92.56 106 GLN A O 1
ATOM 829 N N . HIS A 1 107 ? 8.402 9.093 -6.879 1.00 92.25 107 HIS A N 1
ATOM 830 C CA . HIS A 1 107 ? 7.018 9.492 -7.118 1.00 92.25 107 HIS A CA 1
ATOM 831 C C . HIS A 1 107 ? 6.037 8.425 -6.618 1.00 92.25 107 HIS A C 1
ATOM 833 O O . HIS A 1 107 ? 5.159 8.735 -5.818 1.00 92.25 107 HIS A O 1
ATOM 839 N N . GLN A 1 108 ? 6.265 7.158 -6.976 1.00 91.50 108 GLN A N 1
ATOM 840 C CA . GLN A 1 108 ? 5.452 6.037 -6.501 1.00 91.50 108 GLN A CA 1
ATOM 841 C C . GLN A 1 108 ? 5.505 5.880 -4.980 1.00 91.50 108 GLN A C 1
ATOM 843 O O . GLN A 1 108 ? 4.470 5.688 -4.347 1.00 91.50 108 GLN A O 1
ATOM 848 N N . THR A 1 109 ? 6.684 5.993 -4.363 1.00 92.69 109 THR A N 1
ATOM 849 C CA . THR A 1 109 ? 6.795 5.926 -2.901 1.00 92.69 109 THR A CA 1
ATOM 850 C C . THR A 1 109 ? 6.035 7.067 -2.233 1.00 92.69 109 THR A C 1
ATOM 852 O O . THR A 1 109 ? 5.379 6.825 -1.222 1.00 92.69 109 THR A O 1
ATOM 855 N N . PHE A 1 110 ? 6.072 8.284 -2.782 1.00 94.31 110 PHE A N 1
ATOM 856 C CA . PHE A 1 110 ? 5.313 9.417 -2.251 1.00 94.31 110 PHE A CA 1
ATOM 857 C C . PHE A 1 110 ? 3.801 9.184 -2.341 1.00 94.31 110 PHE A C 1
ATOM 859 O O . PHE A 1 110 ? 3.124 9.243 -1.315 1.00 94.31 110 PHE A O 1
ATOM 866 N N . GLU A 1 111 ? 3.282 8.854 -3.526 1.00 93.44 111 GLU A N 1
ATOM 867 C CA . GLU A 1 111 ? 1.853 8.583 -3.730 1.00 93.44 111 GLU A CA 1
ATOM 868 C C . GLU A 1 111 ? 1.360 7.482 -2.788 1.00 93.44 111 GLU A C 1
ATOM 870 O O . GLU A 1 111 ? 0.393 7.665 -2.051 1.00 93.44 111 GLU A O 1
ATOM 875 N N . GLN A 1 112 ? 2.083 6.362 -2.736 1.00 93.00 112 GLN A N 1
ATOM 876 C CA . GLN A 1 112 ? 1.697 5.227 -1.907 1.00 93.00 112 GLN A CA 1
ATOM 877 C C . GLN A 1 112 ? 1.845 5.500 -0.413 1.00 93.00 112 GLN A C 1
ATOM 879 O O . GLN A 1 112 ? 1.069 4.965 0.376 1.00 93.00 112 GLN A O 1
ATOM 884 N N . THR A 1 113 ? 2.795 6.347 -0.015 1.00 94.88 113 THR A N 1
ATOM 885 C CA . THR A 1 113 ? 2.913 6.808 1.372 1.00 94.88 113 THR A CA 1
ATOM 886 C C . THR A 1 113 ? 1.663 7.575 1.779 1.00 94.88 113 THR A C 1
ATOM 888 O O . THR A 1 113 ? 1.047 7.240 2.788 1.00 94.88 113 THR A O 1
ATOM 891 N N . VAL A 1 114 ? 1.253 8.557 0.971 1.00 95.69 114 VAL A N 1
ATOM 892 C CA . VAL A 1 114 ? 0.055 9.361 1.236 1.00 95.69 114 VAL A CA 1
ATOM 893 C C . VAL A 1 114 ? -1.179 8.461 1.308 1.00 95.69 114 VAL A C 1
ATOM 895 O O . VAL A 1 114 ? -1.900 8.489 2.304 1.00 95.69 114 VAL A O 1
ATOM 898 N N . THR A 1 115 ? -1.386 7.602 0.307 1.00 95.81 115 THR A N 1
ATOM 899 C CA . THR A 1 115 ? -2.525 6.675 0.281 1.00 95.81 115 THR A CA 1
ATOM 900 C C . THR A 1 115 ? -2.535 5.738 1.488 1.00 95.81 115 THR A C 1
ATOM 902 O O . THR A 1 115 ? -3.587 5.542 2.093 1.00 95.81 115 THR A O 1
ATOM 905 N N . THR A 1 116 ? -1.386 5.179 1.873 1.00 95.94 116 THR A N 1
ATOM 906 C CA . THR A 1 116 ? -1.309 4.227 2.991 1.00 95.94 116 THR A CA 1
ATOM 907 C C . THR A 1 116 ? -1.581 4.907 4.326 1.00 95.94 116 THR A C 1
ATOM 909 O O . THR A 1 116 ? -2.338 4.363 5.121 1.00 95.94 116 THR A O 1
ATOM 912 N N . VAL A 1 117 ? -1.041 6.109 4.563 1.00 96.75 117 VAL A N 1
ATOM 913 C CA . VAL A 1 117 ? -1.315 6.868 5.795 1.00 96.75 117 VAL A CA 1
ATOM 914 C C . VAL A 1 117 ? -2.814 7.120 5.945 1.00 96.75 117 VAL A C 1
ATOM 916 O O . VAL A 1 117 ? -3.384 6.793 6.985 1.00 96.75 117 VAL A O 1
ATOM 919 N N . PHE A 1 118 ? -3.475 7.618 4.896 1.00 97.00 118 PHE A N 1
ATOM 920 C CA . PHE A 1 118 ? -4.920 7.846 4.938 1.00 97.00 118 PHE A CA 1
ATOM 921 C C . PHE A 1 118 ? -5.718 6.546 5.074 1.00 97.00 118 PHE A C 1
ATOM 923 O O . PHE A 1 118 ? -6.690 6.509 5.820 1.00 97.00 118 PHE A O 1
ATOM 930 N N . THR A 1 119 ? -5.295 5.461 4.421 1.00 96.75 119 THR A N 1
ATOM 931 C CA . THR A 1 119 ? -5.955 4.152 4.555 1.00 96.75 119 THR A CA 1
ATOM 932 C C . THR A 1 119 ? -5.835 3.624 5.986 1.00 96.75 119 THR A C 1
ATOM 934 O O . THR A 1 119 ? -6.839 3.222 6.565 1.00 96.75 119 THR A O 1
ATOM 937 N N . SER A 1 120 ? -4.651 3.686 6.602 1.00 96.62 120 SER A N 1
ATOM 938 C CA . SER A 1 120 ? -4.458 3.314 8.008 1.00 96.62 120 SER A CA 1
ATOM 939 C C . SER A 1 120 ? -5.331 4.150 8.945 1.00 96.62 120 SER A C 1
ATOM 941 O O . SER A 1 120 ? -5.900 3.602 9.883 1.00 96.62 120 SER A O 1
ATOM 943 N N . MET A 1 121 ? -5.489 5.451 8.684 1.00 96.44 121 MET A N 1
ATOM 944 C CA . MET A 1 121 ? -6.391 6.309 9.461 1.00 96.44 121 MET A CA 1
ATOM 945 C C . MET A 1 121 ? -7.861 5.906 9.292 1.00 96.44 121 MET A C 1
ATOM 947 O O . MET A 1 121 ? -8.568 5.803 10.288 1.00 96.44 121 MET A O 1
ATOM 951 N N . LEU A 1 122 ? -8.314 5.628 8.065 1.00 96.06 122 LEU A N 1
ATOM 952 C CA . LEU A 1 122 ? -9.678 5.151 7.806 1.00 96.06 122 LEU A CA 1
ATOM 953 C C . LEU A 1 122 ? -9.953 3.818 8.509 1.00 96.06 122 LEU A C 1
ATOM 955 O O . LEU A 1 122 ? -10.989 3.662 9.149 1.00 96.06 122 LEU A O 1
ATOM 959 N N . ILE A 1 123 ? -9.006 2.879 8.441 1.00 95.25 123 ILE A N 1
ATOM 960 C CA . ILE A 1 123 ? -9.109 1.606 9.156 1.00 95.25 123 ILE A CA 1
ATOM 961 C C . ILE A 1 123 ? -9.180 1.870 10.665 1.00 95.25 123 ILE A C 1
ATOM 963 O O . ILE A 1 123 ? -10.038 1.289 11.315 1.00 95.25 123 ILE A O 1
ATOM 967 N N . ALA A 1 124 ? -8.347 2.764 11.214 1.00 95.06 124 ALA A N 1
ATOM 968 C CA . ALA A 1 124 ? -8.364 3.121 12.636 1.00 95.06 124 ALA A CA 1
ATOM 969 C C . ALA A 1 124 ? -9.722 3.671 13.102 1.00 95.06 124 ALA A C 1
ATOM 971 O O . ALA A 1 124 ? -10.187 3.284 14.170 1.00 95.06 124 ALA A O 1
ATOM 972 N N . MET A 1 125 ? -10.374 4.508 12.288 1.00 92.69 125 MET A N 1
ATOM 973 C CA . MET A 1 125 ? -11.725 5.012 12.572 1.00 92.69 125 MET A CA 1
ATOM 974 C C . MET A 1 125 ? -12.770 3.897 12.600 1.00 92.69 125 MET A C 1
ATOM 976 O O . MET A 1 125 ? -13.678 3.910 13.418 1.00 92.69 125 MET A O 1
ATOM 980 N N . VAL A 1 126 ? -12.661 2.939 11.682 1.00 92.56 126 VAL A N 1
ATOM 981 C CA . VAL A 1 126 ? -13.651 1.869 11.547 1.00 92.56 126 VAL A CA 1
ATOM 982 C C . VAL A 1 126 ? -13.462 0.799 12.617 1.00 92.56 126 VAL A C 1
ATOM 984 O O . VAL A 1 126 ? -14.444 0.324 13.177 1.00 92.56 126 VAL A O 1
ATOM 987 N N . VAL A 1 127 ? -12.221 0.420 12.939 1.00 89.69 127 VAL A N 1
ATOM 988 C CA . VAL A 1 127 ? -11.960 -0.606 13.964 1.00 89.69 127 VAL A CA 1
ATOM 989 C C . VAL A 1 127 ? -12.332 -0.140 15.370 1.00 89.69 127 VAL A C 1
ATOM 991 O O . VAL A 1 127 ? -12.669 -0.995 16.180 1.00 89.69 127 VAL A O 1
ATOM 994 N N . SER A 1 128 ? -12.341 1.171 15.652 1.00 86.81 128 SER A N 1
ATOM 995 C CA . SER A 1 128 ? -12.842 1.696 16.933 1.00 86.81 128 SER A CA 1
ATOM 996 C C . SER A 1 128 ? -14.353 1.525 17.116 1.00 86.81 128 SER A C 1
ATOM 998 O O . SER A 1 128 ? -14.830 1.571 18.245 1.00 86.81 128 SER A O 1
ATOM 1000 N N . ASP A 1 129 ? -15.105 1.284 16.036 1.00 85.06 129 ASP A N 1
ATOM 1001 C CA . ASP A 1 129 ? -16.551 1.032 16.106 1.00 85.06 129 ASP A CA 1
ATOM 1002 C C . ASP A 1 129 ? -16.897 -0.444 16.358 1.00 85.06 129 ASP A C 1
ATOM 1004 O O . ASP A 1 129 ? -18.072 -0.773 16.563 1.00 85.06 129 ASP A O 1
ATOM 1008 N N . PHE A 1 130 ? -15.908 -1.343 16.297 1.00 80.75 130 PHE A N 1
ATOM 1009 C CA . PHE A 1 130 ? -16.093 -2.766 16.561 1.00 80.75 130 PHE A CA 1
ATOM 1010 C C . PHE A 1 130 ? -15.683 -3.098 17.997 1.00 80.75 130 PHE A C 1
ATOM 1012 O O . PHE A 1 130 ? -14.616 -2.672 18.441 1.00 80.75 130 PHE A O 1
ATOM 1019 N N . PRO A 1 131 ? -16.458 -3.924 18.720 1.00 74.94 131 PRO A N 1
ATOM 1020 C CA . PRO A 1 131 ? -15.950 -4.521 19.945 1.00 74.94 131 PR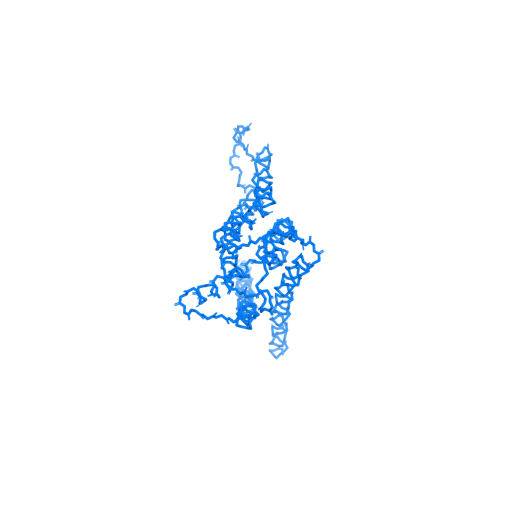O A CA 1
ATOM 1021 C C . PRO A 1 131 ? -14.749 -5.425 19.619 1.00 74.94 131 PRO A C 1
ATOM 1023 O O . PRO A 1 131 ? -14.702 -6.057 18.558 1.00 74.94 131 PRO A O 1
ATOM 1026 N N . GLU A 1 132 ? -13.791 -5.536 20.545 1.00 71.38 132 GLU A N 1
ATOM 1027 C CA . GLU A 1 132 ? -12.597 -6.383 20.359 1.00 71.38 132 GLU A CA 1
ATOM 1028 C C . GLU A 1 132 ? -12.969 -7.831 19.992 1.00 71.38 132 GLU A C 1
ATOM 1030 O O . GLU A 1 132 ? -12.320 -8.457 19.154 1.00 71.38 132 GLU A O 1
ATOM 1035 N N . SER A 1 133 ? -14.076 -8.344 20.546 1.00 70.25 133 SER A N 1
ATOM 1036 C CA . SER A 1 133 ? -14.601 -9.687 20.267 1.00 70.25 133 SER A CA 1
ATOM 1037 C C . SER A 1 133 ? -15.048 -9.909 18.818 1.00 70.25 133 SER A C 1
ATOM 1039 O O . SER A 1 133 ? -15.165 -11.056 18.391 1.00 70.25 133 SER A O 1
ATOM 1041 N N . GLU A 1 134 ? -15.299 -8.843 18.056 1.00 66.88 134 GLU A N 1
ATOM 1042 C CA . GLU A 1 134 ? -15.740 -8.896 16.655 1.00 66.88 134 GLU A CA 1
ATOM 1043 C C . GLU A 1 134 ? -14.654 -8.453 15.661 1.00 66.88 134 GLU A C 1
ATOM 1045 O O . GLU A 1 134 ? -14.911 -8.362 14.458 1.00 66.88 134 GLU A O 1
ATOM 1050 N N . GLY A 1 135 ? -13.424 -8.237 16.142 1.00 63.59 135 GLY A N 1
ATOM 1051 C CA . GLY A 1 135 ? -12.273 -7.881 15.310 1.00 63.59 135 GLY A CA 1
ATOM 1052 C C . GLY A 1 135 ? -11.906 -6.396 15.314 1.00 63.59 135 GLY A C 1
ATOM 1053 O O . GLY A 1 135 ? -11.133 -5.973 14.453 1.00 63.59 135 GLY A O 1
ATOM 1054 N N . GLY A 1 136 ? -12.427 -5.609 16.263 1.00 78.50 136 GLY A N 1
ATOM 1055 C CA . GLY A 1 136 ? -11.954 -4.251 16.536 1.00 78.50 136 GLY A CA 1
ATOM 1056 C C . GLY A 1 136 ? -10.556 -4.271 17.145 1.00 78.50 136 GLY A C 1
ATOM 1057 O O . GLY A 1 136 ? -10.407 -4.312 18.360 1.00 78.50 136 GLY A O 1
ATOM 1058 N N . ASP A 1 137 ? -9.524 -4.297 16.301 1.00 88.69 137 ASP A N 1
ATOM 1059 C CA . ASP A 1 137 ? -8.129 -4.349 16.740 1.00 88.69 137 ASP A CA 1
ATOM 1060 C C . ASP A 1 137 ? -7.322 -3.191 16.144 1.00 88.69 137 ASP A C 1
ATOM 1062 O O . ASP A 1 137 ? -6.982 -3.184 14.957 1.00 88.69 137 ASP A O 1
ATOM 1066 N N . ILE A 1 138 ? -6.962 -2.217 16.985 1.00 92.56 138 ILE A N 1
ATOM 1067 C CA . ILE A 1 138 ? -6.161 -1.052 16.579 1.00 92.56 138 ILE A CA 1
ATOM 1068 C C . ILE A 1 138 ? -4.748 -1.436 16.105 1.00 92.56 138 ILE A C 1
ATOM 1070 O O . ILE A 1 138 ? -4.077 -0.648 15.437 1.00 92.56 138 ILE A O 1
ATOM 1074 N N . ARG A 1 139 ? -4.270 -2.655 16.391 1.00 94.38 139 ARG A N 1
ATOM 1075 C CA . ARG A 1 139 ? -2.993 -3.150 15.856 1.00 94.38 139 ARG A CA 1
ATOM 1076 C C . ARG A 1 139 ? -3.060 -3.350 14.349 1.00 94.38 139 ARG A C 1
ATOM 1078 O O . ARG A 1 139 ? -2.026 -3.247 13.695 1.00 94.38 139 ARG A O 1
ATOM 1085 N N . LEU A 1 140 ? -4.246 -3.582 13.782 1.00 93.69 140 LEU A N 1
ATOM 1086 C CA . LEU A 1 140 ? -4.436 -3.776 12.346 1.00 93.69 140 LEU A CA 1
ATOM 1087 C C . LEU A 1 140 ? -3.996 -2.558 11.506 1.00 93.69 140 LEU A C 1
ATOM 1089 O O . LEU A 1 140 ? -3.127 -2.732 10.648 1.00 93.69 140 LEU A O 1
ATOM 1093 N N . PRO A 1 141 ? -4.513 -1.329 11.723 1.00 95.88 141 PRO A N 1
ATOM 1094 C CA . PRO A 1 141 ? -4.083 -0.157 10.957 1.00 95.88 141 PRO A CA 1
ATOM 1095 C C . PRO A 1 141 ? -2.607 0.209 11.176 1.00 95.88 141 PRO A C 1
ATOM 1097 O O . PRO A 1 141 ? -1.965 0.729 10.257 1.00 95.88 141 PRO A O 1
ATOM 1100 N N . ILE A 1 142 ? -2.050 -0.096 12.355 1.00 97.06 142 ILE A N 1
ATOM 1101 C CA . ILE A 1 142 ? -0.621 0.087 12.651 1.00 97.06 142 ILE A CA 1
ATOM 1102 C C . ILE A 1 142 ? 0.216 -0.905 11.837 1.00 97.06 142 ILE A C 1
ATOM 1104 O O . ILE A 1 142 ? 1.131 -0.501 11.119 1.00 97.06 142 ILE A O 1
ATOM 1108 N N . ALA A 1 143 ? -0.121 -2.196 11.900 1.00 96.69 143 ALA A N 1
ATOM 1109 C CA . ALA A 1 143 ? 0.545 -3.249 11.143 1.00 96.69 143 ALA A CA 1
ATOM 1110 C C . ALA A 1 143 ? 0.512 -2.966 9.638 1.00 96.69 143 ALA A C 1
ATOM 1112 O O . ALA A 1 143 ? 1.524 -3.136 8.964 1.00 96.69 143 ALA A O 1
ATOM 1113 N N . TRP A 1 144 ? -0.611 -2.456 9.129 1.00 96.12 144 TRP A N 1
ATOM 1114 C CA . TRP A 1 144 ? -0.759 -2.034 7.739 1.00 96.12 144 TRP A CA 1
ATOM 1115 C C . TRP A 1 144 ? 0.307 -1.010 7.316 1.00 96.12 144 TRP A C 1
ATOM 1117 O O . TRP A 1 144 ? 1.013 -1.205 6.324 1.00 96.12 144 TRP A O 1
ATOM 1127 N N . GLY A 1 145 ? 0.484 0.053 8.107 1.00 96.56 145 GLY A N 1
ATOM 1128 C CA . GLY A 1 145 ? 1.487 1.086 7.839 1.00 96.56 145 GLY A CA 1
ATOM 1129 C C . GLY A 1 145 ? 2.930 0.588 7.994 1.00 96.56 145 GLY A C 1
ATOM 1130 O O . GLY A 1 145 ? 3.800 0.949 7.198 1.00 96.56 145 GLY A O 1
ATOM 1131 N N . LEU A 1 146 ? 3.195 -0.277 8.978 1.00 96.56 146 LEU A N 1
ATOM 1132 C CA . LEU A 1 146 ? 4.528 -0.845 9.205 1.00 96.56 146 LEU A CA 1
ATOM 1133 C C . LEU A 1 146 ? 4.943 -1.832 8.109 1.00 96.56 146 LEU A C 1
ATOM 1135 O O . LEU A 1 146 ? 6.077 -1.769 7.633 1.00 96.56 146 LEU A O 1
ATOM 1139 N N . VAL A 1 147 ? 4.032 -2.707 7.670 1.00 95.38 147 VAL A N 1
ATOM 1140 C CA . VAL A 1 147 ? 4.277 -3.628 6.551 1.00 95.38 147 VAL A CA 1
ATOM 1141 C C . VAL A 1 147 ? 4.550 -2.839 5.275 1.00 95.38 147 VAL A C 1
ATOM 1143 O O . VAL A 1 147 ? 5.514 -3.140 4.572 1.00 95.38 147 VAL A O 1
ATOM 1146 N N . PHE A 1 148 ? 3.786 -1.775 5.007 1.00 95.00 148 PHE A N 1
ATOM 1147 C CA . PHE A 1 148 ? 4.088 -0.864 3.904 1.00 95.00 148 PHE A CA 1
ATOM 1148 C C . PHE A 1 148 ? 5.526 -0.331 3.985 1.00 95.00 148 PHE A C 1
ATOM 1150 O O . PHE A 1 148 ? 6.280 -0.481 3.020 1.00 95.00 148 PHE A O 1
ATOM 1157 N N . ALA A 1 149 ? 5.924 0.243 5.127 1.00 94.75 149 ALA A N 1
ATOM 1158 C CA . ALA A 1 149 ? 7.258 0.812 5.307 1.00 94.75 149 ALA A CA 1
ATOM 1159 C C . ALA A 1 149 ? 8.362 -0.245 5.106 1.00 94.75 149 ALA A C 1
ATOM 1161 O O . ALA A 1 149 ? 9.332 0.005 4.391 1.00 94.75 149 ALA A O 1
ATOM 1162 N N . ALA A 1 150 ? 8.183 -1.448 5.657 1.00 93.44 150 ALA A N 1
ATOM 1163 C CA . ALA A 1 150 ? 9.140 -2.546 5.537 1.00 93.44 150 ALA A CA 1
ATOM 1164 C C . ALA A 1 150 ? 9.288 -3.074 4.097 1.00 93.44 150 ALA A C 1
ATOM 1166 O O . ALA A 1 150 ? 10.380 -3.469 3.690 1.00 93.44 150 ALA A O 1
ATOM 1167 N N . MET A 1 151 ? 8.209 -3.071 3.310 1.00 92.62 151 MET A N 1
ATOM 1168 C CA . MET A 1 151 ? 8.201 -3.633 1.954 1.00 92.62 151 MET A CA 1
ATOM 1169 C C . MET A 1 151 ? 8.622 -2.629 0.874 1.00 92.62 151 MET A C 1
ATOM 1171 O O . MET A 1 151 ? 8.997 -3.031 -0.231 1.00 92.62 151 MET A O 1
ATOM 1175 N N . ARG A 1 152 ? 8.618 -1.321 1.163 1.00 91.44 152 ARG A N 1
ATOM 1176 C CA . ARG A 1 152 ? 9.050 -0.303 0.189 1.00 91.44 152 ARG A CA 1
ATOM 1177 C C . ARG A 1 152 ? 10.509 -0.442 -0.267 1.00 91.44 152 ARG A C 1
ATOM 1179 O O . ARG A 1 152 ? 10.734 -0.318 -1.470 1.00 91.44 152 ARG A O 1
ATOM 1186 N N . PRO A 1 153 ? 11.500 -0.741 0.595 1.00 91.19 153 PRO A N 1
ATOM 1187 C CA . PRO A 1 153 ? 12.852 -1.053 0.136 1.00 91.19 153 PRO A CA 1
ATOM 1188 C C . PRO A 1 153 ? 12.889 -2.186 -0.896 1.00 91.19 153 PRO A C 1
ATOM 1190 O O . PRO A 1 153 ? 13.583 -2.069 -1.904 1.00 91.19 153 PRO A O 1
ATOM 1193 N N . LEU A 1 154 ? 12.090 -3.243 -0.700 1.00 90.12 154 LEU A N 1
ATOM 1194 C CA . LEU A 1 154 ? 12.006 -4.362 -1.644 1.00 90.12 154 LEU A CA 1
ATOM 1195 C C . LEU A 1 154 ? 11.405 -3.934 -2.985 1.00 90.12 154 LEU A C 1
ATOM 1197 O O . LEU A 1 154 ? 11.882 -4.372 -4.030 1.00 90.12 154 LEU A O 1
ATOM 1201 N N . PHE A 1 155 ? 10.410 -3.039 -2.976 1.00 90.31 155 PHE A N 1
ATOM 1202 C CA . PHE A 1 155 ? 9.909 -2.414 -4.203 1.00 90.31 155 PHE A CA 1
ATOM 1203 C C . PHE A 1 155 ? 11.012 -1.652 -4.938 1.00 90.31 155 PHE A C 1
ATOM 1205 O O . PHE A 1 155 ? 11.207 -1.877 -6.130 1.00 90.31 155 PHE A O 1
ATOM 1212 N N . THR A 1 156 ? 11.753 -0.793 -4.237 1.00 88.69 156 THR A N 1
ATOM 1213 C CA . THR A 1 156 ? 12.828 -0.001 -4.844 1.00 88.69 156 THR A CA 1
ATOM 1214 C C . THR A 1 156 ? 13.911 -0.898 -5.440 1.00 88.69 156 THR A C 1
ATOM 1216 O O . THR A 1 156 ? 14.307 -0.682 -6.581 1.00 88.69 156 THR A O 1
ATOM 1219 N N . ILE A 1 157 ? 14.346 -1.935 -4.714 1.00 89.44 157 ILE A N 1
ATOM 1220 C CA . ILE A 1 157 ? 15.330 -2.912 -5.203 1.00 89.44 157 ILE A CA 1
ATOM 1221 C C . ILE A 1 157 ? 14.794 -3.637 -6.442 1.00 89.44 157 ILE A C 1
ATOM 1223 O O . ILE A 1 157 ? 15.472 -3.684 -7.465 1.00 89.44 157 ILE A O 1
ATOM 1227 N N . GLY A 1 158 ? 13.563 -4.150 -6.384 1.00 87.50 158 GLY A N 1
ATOM 1228 C CA . GLY A 1 158 ? 12.943 -4.851 -7.507 1.00 87.50 158 GLY A CA 1
ATOM 1229 C C . GLY A 1 158 ? 12.786 -3.970 -8.748 1.00 87.50 158 GLY A C 1
ATOM 1230 O O . GLY A 1 158 ? 13.037 -4.426 -9.860 1.00 87.50 158 GLY A O 1
ATOM 1231 N N . TYR A 1 159 ? 12.433 -2.697 -8.562 1.00 87.12 159 TYR A N 1
ATOM 1232 C CA . TYR A 1 159 ? 12.305 -1.728 -9.648 1.00 87.12 159 TYR A CA 1
ATOM 1233 C C . TYR A 1 159 ? 13.671 -1.338 -10.241 1.00 87.12 159 TYR A C 1
ATOM 1235 O O . TYR A 1 159 ? 13.778 -1.101 -11.439 1.00 87.12 159 TYR A O 1
ATOM 1243 N N . VAL A 1 160 ? 14.722 -1.280 -9.420 1.00 86.56 160 VAL A N 1
ATOM 1244 C CA . VAL A 1 160 ? 16.100 -1.005 -9.856 1.00 86.56 160 VAL A CA 1
ATOM 1245 C C . VAL A 1 160 ? 16.682 -2.162 -10.666 1.00 86.56 160 VAL A C 1
ATOM 1247 O O . VAL A 1 160 ? 17.291 -1.923 -11.707 1.00 86.56 160 VAL A O 1
ATOM 1250 N N . LEU A 1 161 ? 16.499 -3.396 -10.193 1.00 86.44 161 LEU A N 1
ATOM 1251 C CA . LEU A 1 161 ? 17.038 -4.594 -10.840 1.00 86.44 161 LEU A CA 1
ATOM 1252 C C . LEU A 1 161 ? 16.281 -4.945 -12.122 1.00 86.44 161 LEU A C 1
ATOM 1254 O O . LEU A 1 161 ? 16.882 -5.430 -13.076 1.00 86.44 161 LEU A O 1
ATOM 1258 N N . ASP A 1 162 ? 14.974 -4.689 -12.146 1.00 83.81 162 ASP A N 1
ATOM 1259 C CA . ASP A 1 162 ? 14.112 -5.025 -13.272 1.00 83.81 162 ASP A CA 1
ATOM 1260 C C . ASP A 1 162 ? 13.011 -3.959 -13.480 1.00 83.81 162 ASP A C 1
ATOM 1262 O O . ASP A 1 162 ? 11.849 -4.151 -13.100 1.00 83.81 162 ASP A O 1
ATOM 1266 N N . PRO A 1 163 ? 13.352 -2.806 -14.096 1.00 79.19 163 PRO A N 1
ATOM 1267 C CA . PRO A 1 163 ? 12.428 -1.676 -14.245 1.00 79.19 163 PRO A CA 1
ATOM 1268 C C . PRO A 1 163 ? 11.203 -1.968 -15.119 1.00 79.19 163 PRO A C 1
ATOM 1270 O O . PRO A 1 163 ? 10.188 -1.267 -15.022 1.00 79.19 163 PRO A O 1
ATOM 1273 N N . LYS A 1 164 ? 11.308 -2.95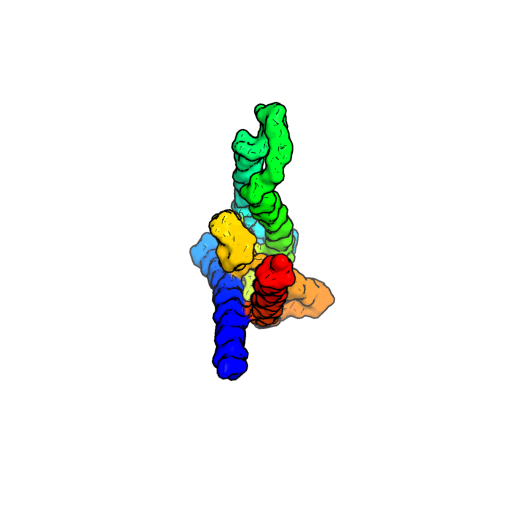7 -16.017 1.00 75.12 164 LYS A N 1
ATOM 1274 C CA . LYS A 1 164 ? 10.263 -3.315 -16.988 1.00 75.12 164 LYS A CA 1
ATOM 1275 C C . LYS A 1 164 ? 9.573 -4.643 -16.678 1.00 75.12 164 LYS A C 1
ATOM 1277 O O . LYS A 1 164 ? 8.462 -4.841 -17.160 1.00 75.12 164 LYS A O 1
ATOM 1282 N N . GLY A 1 165 ? 10.184 -5.527 -15.898 1.00 71.88 165 GLY A N 1
ATOM 1283 C CA . GLY A 1 165 ? 9.660 -6.863 -15.658 1.00 71.88 165 GLY A CA 1
ATOM 1284 C C . GLY A 1 165 ? 8.981 -7.040 -14.302 1.00 71.88 165 GLY A C 1
ATOM 1285 O O . GLY A 1 165 ? 8.323 -6.143 -13.764 1.00 71.88 165 GLY A O 1
ATOM 1286 N N . ALA A 1 166 ? 9.061 -8.267 -13.792 1.00 73.12 166 ALA A N 1
ATOM 1287 C CA . ALA A 1 166 ? 8.314 -8.736 -12.633 1.00 73.12 166 ALA A CA 1
ATOM 1288 C C . ALA A 1 166 ? 8.942 -8.311 -11.295 1.00 73.12 166 ALA A C 1
ATOM 1290 O O . ALA A 1 166 ? 8.249 -8.340 -10.276 1.00 73.12 166 ALA A O 1
ATOM 1291 N N . GLY A 1 167 ? 10.205 -7.865 -11.275 1.00 73.81 167 GLY A N 1
ATOM 1292 C CA . GLY A 1 167 ? 10.879 -7.452 -10.037 1.00 73.81 167 GLY A CA 1
ATOM 1293 C C . GLY A 1 167 ? 10.115 -6.364 -9.273 1.00 73.81 167 GLY A C 1
ATOM 1294 O O . GLY A 1 167 ? 9.933 -6.460 -8.058 1.00 73.81 167 GLY A O 1
ATOM 1295 N N . ARG A 1 168 ? 9.552 -5.377 -9.985 1.00 77.25 168 ARG A N 1
ATOM 1296 C CA . ARG A 1 168 ? 8.720 -4.315 -9.383 1.00 77.25 168 ARG A CA 1
ATOM 1297 C C . ARG A 1 168 ? 7.418 -4.826 -8.759 1.00 77.25 168 ARG A C 1
ATOM 1299 O O . ARG A 1 168 ? 6.939 -4.253 -7.783 1.00 77.25 168 ARG A O 1
ATOM 1306 N N . ALA A 1 169 ? 6.825 -5.875 -9.331 1.00 79.12 169 ALA A N 1
ATOM 1307 C CA . ALA A 1 169 ? 5.523 -6.390 -8.918 1.00 79.12 169 ALA A CA 1
ATOM 1308 C C . ALA A 1 169 ? 5.578 -6.942 -7.491 1.00 79.12 169 ALA A C 1
ATOM 1310 O O . ALA A 1 169 ? 4.668 -6.700 -6.703 1.00 79.12 169 ALA A O 1
ATOM 1311 N N . PHE A 1 170 ? 6.676 -7.612 -7.140 1.00 79.56 170 PHE A N 1
ATOM 1312 C CA . PHE A 1 170 ? 6.870 -8.216 -5.826 1.00 79.56 170 PHE A CA 1
ATOM 1313 C C . PHE A 1 170 ? 6.700 -7.203 -4.684 1.00 79.56 170 PHE A C 1
ATOM 1315 O O . PHE A 1 170 ? 5.826 -7.362 -3.832 1.00 79.56 170 PHE A O 1
ATOM 1322 N N . GLY A 1 171 ? 7.473 -6.113 -4.705 1.00 75.69 171 GLY A N 1
ATOM 1323 C CA . GLY A 1 171 ? 7.390 -5.089 -3.663 1.00 75.69 171 GLY A CA 1
ATOM 1324 C C . GLY A 1 171 ? 6.109 -4.250 -3.716 1.00 75.69 171 GLY A C 1
ATOM 1325 O O . GLY A 1 171 ? 5.638 -3.798 -2.674 1.00 75.69 171 GLY A O 1
ATOM 1326 N N . LEU A 1 172 ? 5.502 -4.064 -4.898 1.00 81.69 172 LEU A N 1
ATOM 1327 C CA . LEU A 1 172 ? 4.200 -3.395 -5.010 1.00 81.69 172 LEU A CA 1
ATOM 1328 C C . LEU A 1 172 ? 3.097 -4.203 -4.317 1.00 81.69 172 LEU A C 1
ATOM 1330 O O . LEU A 1 172 ? 2.375 -3.650 -3.486 1.00 81.69 172 LEU A O 1
ATOM 1334 N N . PHE A 1 173 ? 2.982 -5.496 -4.631 1.00 84.62 173 PHE A N 1
ATOM 1335 C CA . PHE A 1 173 ? 1.896 -6.340 -4.130 1.00 84.62 173 PHE A CA 1
ATOM 1336 C C . PHE A 1 173 ? 2.036 -6.658 -2.646 1.00 84.62 173 PHE A C 1
ATOM 1338 O O . PHE A 1 173 ? 1.069 -6.489 -1.907 1.00 84.62 173 PHE A O 1
ATOM 1345 N N . ILE A 1 174 ? 3.235 -7.031 -2.187 1.00 82.62 174 ILE A N 1
ATOM 1346 C CA . ILE A 1 174 ? 3.444 -7.314 -0.760 1.00 82.62 174 ILE A CA 1
ATOM 1347 C C . ILE A 1 174 ? 3.378 -6.025 0.060 1.00 82.62 174 ILE A C 1
ATOM 1349 O O . ILE A 1 174 ? 2.926 -6.051 1.193 1.00 82.62 174 ILE A O 1
ATOM 1353 N N . GLY A 1 175 ? 3.765 -4.877 -0.501 1.00 79.94 175 GLY A N 1
ATOM 1354 C CA . GLY A 1 175 ? 3.640 -3.586 0.174 1.00 79.94 175 GLY A CA 1
ATOM 1355 C C . GLY A 1 175 ? 2.223 -3.005 0.201 1.00 79.94 175 GLY A C 1
ATOM 1356 O O . GLY A 1 175 ? 2.091 -1.824 0.522 1.00 79.94 175 GLY A O 1
ATOM 1357 N N . GLY A 1 176 ? 1.196 -3.766 -0.191 1.00 82.44 176 GLY A N 1
ATOM 1358 C CA . GLY A 1 176 ? -0.205 -3.364 -0.055 1.00 82.44 176 GLY A CA 1
ATOM 1359 C C . GLY A 1 176 ? -0.715 -2.376 -1.109 1.00 82.44 176 GLY A C 1
ATOM 1360 O O . GLY A 1 176 ? -1.751 -1.753 -0.889 1.00 82.44 176 GLY A O 1
ATOM 1361 N N . PHE A 1 177 ? -0.042 -2.242 -2.264 1.00 84.50 177 PHE A N 1
ATOM 1362 C CA . PHE A 1 177 ? -0.406 -1.274 -3.320 1.00 84.50 177 PHE A CA 1
ATOM 1363 C C . PHE A 1 177 ? -1.898 -1.321 -3.684 1.00 84.50 177 PHE A C 1
ATOM 1365 O O . PHE A 1 177 ? -2.569 -0.295 -3.754 1.00 84.50 177 PHE A O 1
ATOM 1372 N N . TRP A 1 178 ? -2.435 -2.527 -3.871 1.00 86.38 178 TRP A N 1
ATOM 1373 C CA . TRP A 1 178 ? -3.852 -2.727 -4.167 1.00 86.38 178 TRP A CA 1
ATOM 1374 C C . TRP A 1 178 ? -4.725 -2.881 -2.944 1.00 86.38 178 TRP A C 1
ATOM 1376 O O . TRP A 1 178 ? -5.917 -2.638 -3.052 1.00 86.38 178 TRP A O 1
ATOM 1386 N N . ALA A 1 179 ? -4.157 -3.259 -1.805 1.00 91.25 179 ALA A N 1
ATOM 1387 C CA . ALA A 1 179 ? -4.904 -3.502 -0.584 1.00 91.25 179 ALA A CA 1
ATOM 1388 C C . ALA A 1 179 ? -5.557 -2.222 -0.035 1.00 91.25 179 ALA A C 1
ATOM 1390 O O . ALA A 1 179 ? -6.614 -2.292 0.592 1.00 91.25 179 ALA A O 1
ATOM 1391 N N . ASN A 1 180 ? -4.963 -1.054 -0.306 1.00 93.94 180 ASN A N 1
ATOM 1392 C CA . ASN A 1 180 ? -5.496 0.241 0.120 1.00 93.94 180 ASN A CA 1
ATOM 1393 C C . ASN A 1 180 ? -6.895 0.527 -0.459 1.00 93.94 180 ASN A C 1
ATOM 1395 O O . ASN A 1 180 ? -7.764 1.036 0.245 1.00 93.94 180 ASN A O 1
ATOM 1399 N N . PHE A 1 181 ? -7.153 0.158 -1.718 1.00 94.56 181 PHE A N 1
ATOM 1400 C CA . PHE A 1 181 ? -8.443 0.411 -2.366 1.00 94.56 181 PHE A CA 1
ATOM 1401 C C . PHE A 1 181 ? -9.629 -0.348 -1.732 1.00 94.56 181 PHE A C 1
ATOM 1403 O O . PHE A 1 181 ? -10.577 0.311 -1.309 1.00 94.56 181 PHE A O 1
ATOM 1410 N N . PRO A 1 182 ? -9.631 -1.693 -1.604 1.00 94.81 182 PRO A N 1
ATOM 1411 C CA . PRO A 1 182 ? -10.732 -2.419 -0.982 1.00 94.81 182 PRO A CA 1
ATOM 1412 C C . PRO A 1 182 ? -10.897 -2.060 0.498 1.00 94.81 182 PRO A C 1
ATOM 1414 O O . PRO A 1 182 ? -12.025 -2.065 0.983 1.00 94.81 182 PRO A O 1
ATOM 1417 N N . ALA A 1 183 ? -9.816 -1.696 1.202 1.00 95.25 183 ALA A N 1
ATOM 1418 C CA . ALA A 1 183 ? -9.907 -1.168 2.561 1.00 95.25 183 ALA A CA 1
ATOM 1419 C C . ALA A 1 183 ? -10.661 0.172 2.593 1.00 95.25 183 ALA A C 1
ATOM 1421 O O . ALA A 1 183 ? -11.609 0.315 3.361 1.00 95.25 183 ALA A O 1
ATOM 1422 N N . ALA A 1 184 ? -10.316 1.120 1.716 1.00 95.88 184 ALA A N 1
ATOM 1423 C CA . ALA A 1 184 ? -11.019 2.398 1.605 1.00 95.88 184 ALA A CA 1
ATOM 1424 C C . ALA A 1 184 ? -12.492 2.225 1.192 1.00 95.88 184 ALA A C 1
ATOM 1426 O O . ALA A 1 184 ? -13.367 2.896 1.740 1.00 95.88 184 ALA A O 1
ATOM 1427 N N . VAL A 1 185 ? -12.785 1.292 0.277 1.00 96.62 185 VAL A N 1
ATOM 1428 C CA . VAL A 1 185 ? -14.162 0.941 -0.111 1.00 96.62 185 VAL A CA 1
ATOM 1429 C C . VAL A 1 185 ? -14.931 0.387 1.084 1.00 96.62 185 VAL A C 1
ATOM 1431 O O . VAL A 1 185 ? -16.032 0.855 1.353 1.00 96.62 185 VAL A O 1
ATOM 1434 N N . TYR A 1 186 ? -14.357 -0.561 1.830 1.00 96.12 186 TYR A N 1
ATOM 1435 C CA . TYR A 1 186 ? -14.999 -1.093 3.031 1.00 96.12 186 TYR A CA 1
ATOM 1436 C C . TYR A 1 186 ? -15.264 0.004 4.064 1.00 96.12 186 TYR A C 1
ATOM 1438 O O . TYR A 1 186 ? -16.383 0.108 4.556 1.00 96.12 186 TYR A O 1
ATOM 1446 N N . CYS A 1 187 ? -14.277 0.861 4.339 1.00 95.38 187 CYS A N 1
ATOM 1447 C CA . CYS A 1 187 ? -14.445 1.957 5.291 1.00 95.38 187 CYS A CA 1
ATOM 1448 C C . CYS A 1 187 ? -15.543 2.928 4.841 1.00 95.38 187 CYS A C 1
ATOM 1450 O O . CYS A 1 187 ? -16.363 3.346 5.649 1.00 95.38 187 CYS A O 1
ATOM 1452 N N . SER A 1 188 ? -15.626 3.213 3.539 1.00 95.69 188 SER A N 1
ATOM 1453 C CA . SER A 1 188 ? -16.699 4.040 2.977 1.00 95.69 188 SER A CA 1
ATOM 1454 C C . SER A 1 188 ? -18.071 3.386 3.149 1.00 95.69 188 SER A C 1
ATOM 1456 O O . SER A 1 188 ? -19.029 4.063 3.505 1.00 95.69 188 SER A O 1
ATOM 1458 N N . LEU A 1 189 ? -18.176 2.072 2.926 1.00 96.00 189 LEU A N 1
ATOM 1459 C CA . LEU A 1 189 ? -19.423 1.330 3.126 1.00 96.00 189 LEU A CA 1
ATOM 1460 C C . LEU A 1 189 ? -19.846 1.301 4.599 1.00 96.00 189 LEU A C 1
ATOM 1462 O O . LEU A 1 189 ? -21.029 1.464 4.893 1.00 96.00 189 LEU A O 1
ATOM 1466 N N . HIS A 1 190 ? -18.888 1.127 5.511 1.00 93.88 190 HIS A N 1
ATOM 1467 C CA . HIS A 1 190 ? -19.120 1.194 6.952 1.00 93.88 190 HIS A CA 1
ATOM 1468 C C . HIS A 1 190 ? -19.630 2.582 7.352 1.00 93.88 190 HIS A C 1
ATOM 1470 O O . HIS A 1 190 ? -20.676 2.681 7.975 1.00 93.88 190 HIS A O 1
ATOM 1476 N N . THR A 1 191 ? -18.959 3.661 6.939 1.00 91.06 191 THR A N 1
ATOM 1477 C CA . THR A 1 191 ? -19.340 5.028 7.334 1.00 91.06 191 THR A CA 1
ATOM 1478 C C . THR A 1 191 ? -20.643 5.510 6.691 1.00 91.06 191 THR A C 1
ATOM 1480 O O . THR A 1 191 ? -21.430 6.181 7.350 1.00 91.06 191 THR A O 1
ATOM 1483 N N . LEU A 1 192 ? -20.885 5.210 5.410 1.00 95.19 192 LEU A N 1
ATOM 1484 C CA . LEU A 1 192 ? -22.049 5.741 4.684 1.00 95.19 192 LEU A CA 1
ATOM 1485 C C . LEU A 1 192 ? -23.327 4.929 4.906 1.00 95.19 192 LEU A C 1
ATOM 1487 O O . LEU A 1 192 ? -24.419 5.484 4.803 1.00 95.19 192 LEU A O 1
ATOM 1491 N N . PHE A 1 193 ? -23.201 3.627 5.168 1.00 95.44 193 PHE A N 1
ATOM 1492 C CA . PHE A 1 193 ? -24.339 2.706 5.212 1.00 95.44 193 PHE A CA 1
ATOM 1493 C C . PHE A 1 193 ? -24.404 1.868 6.497 1.00 95.44 193 PHE A C 1
ATOM 1495 O O . PHE A 1 193 ? -25.230 0.963 6.570 1.00 95.44 193 PHE A O 1
ATOM 1502 N N . ASP A 1 194 ? -23.542 2.139 7.483 1.00 91.12 194 ASP A N 1
ATOM 1503 C CA . ASP A 1 194 ? -23.461 1.415 8.763 1.00 91.12 194 ASP A CA 1
ATOM 1504 C C . ASP A 1 194 ? -23.261 -0.109 8.600 1.00 91.12 194 ASP A C 1
ATOM 1506 O O . ASP A 1 194 ? -23.747 -0.932 9.377 1.00 91.12 194 ASP A O 1
ATOM 1510 N N . ILE A 1 195 ? -22.547 -0.528 7.546 1.00 90.44 195 ILE A N 1
ATOM 1511 C CA . ILE A 1 195 ? -22.308 -1.951 7.265 1.00 90.44 195 ILE A CA 1
ATOM 1512 C C . ILE A 1 195 ? -21.140 -2.466 8.112 1.00 90.44 195 ILE A C 1
ATOM 1514 O O . ILE A 1 195 ? -19.989 -2.497 7.671 1.00 90.44 195 ILE A O 1
ATOM 1518 N N . LYS A 1 196 ? -21.456 -2.947 9.316 1.00 89.44 196 LYS A N 1
ATOM 1519 C CA . LYS A 1 196 ? -20.478 -3.508 10.258 1.00 89.44 196 LYS A CA 1
ATOM 1520 C C . LYS A 1 196 ? -20.254 -5.000 10.015 1.00 89.44 196 LYS A C 1
ATOM 1522 O O . LYS A 1 196 ? -20.910 -5.852 10.609 1.00 89.44 196 LYS A O 1
ATOM 1527 N N . SER A 1 197 ? -19.354 -5.356 9.095 1.00 89.25 197 SER A N 1
ATOM 1528 C CA . SER A 1 197 ? -19.093 -6.769 8.783 1.00 89.25 197 SER A CA 1
ATOM 1529 C C . SER A 1 197 ? -17.643 -7.057 8.411 1.00 89.25 197 SER A C 1
ATOM 1531 O O . SER A 1 197 ? -17.230 -6.892 7.261 1.00 89.25 197 SER A O 1
ATOM 1533 N N . PHE A 1 198 ? -16.896 -7.651 9.345 1.00 85.38 198 PHE A N 1
ATOM 1534 C CA . PHE A 1 198 ? -15.535 -8.130 9.083 1.00 85.38 198 PHE A CA 1
ATOM 1535 C C . PHE A 1 198 ? -15.473 -9.138 7.921 1.00 85.38 198 PHE A C 1
ATOM 1537 O O . PHE A 1 198 ? -14.558 -9.117 7.096 1.00 85.38 198 PHE A O 1
ATOM 1544 N N . ARG A 1 199 ? -16.492 -10.001 7.789 1.00 89.12 199 ARG A N 1
ATOM 1545 C CA . ARG A 1 199 ? -16.587 -10.943 6.659 1.00 89.12 199 ARG A CA 1
ATOM 1546 C C . ARG A 1 199 ? -16.684 -10.213 5.320 1.00 89.12 199 ARG A C 1
ATOM 1548 O O . ARG A 1 199 ? -16.127 -10.698 4.337 1.00 89.12 199 ARG A O 1
ATOM 1555 N N . LEU A 1 200 ? -17.383 -9.079 5.266 1.00 92.00 200 LEU A N 1
ATOM 1556 C CA . LEU A 1 200 ? -17.437 -8.250 4.065 1.00 92.00 200 LEU A CA 1
ATOM 1557 C C . LEU A 1 200 ? -16.076 -7.610 3.776 1.00 92.00 200 LEU A C 1
ATOM 1559 O O . LEU A 1 200 ? -15.633 -7.685 2.633 1.00 92.00 200 LEU A O 1
ATOM 1563 N N . ALA A 1 201 ? -15.391 -7.069 4.788 1.00 91.19 201 ALA A N 1
ATOM 1564 C CA . ALA A 1 201 ? -14.042 -6.519 4.634 1.00 91.19 201 ALA A CA 1
ATOM 1565 C C . ALA A 1 201 ? -13.079 -7.547 4.016 1.00 91.19 201 ALA A C 1
ATOM 1567 O O . ALA A 1 201 ? -12.419 -7.271 3.014 1.00 91.19 201 ALA A O 1
ATOM 1568 N N . LEU A 1 202 ? -13.074 -8.775 4.549 1.00 90.06 202 LEU A N 1
ATOM 1569 C CA . LEU A 1 202 ? -12.243 -9.865 4.036 1.00 90.06 202 LEU A CA 1
ATOM 1570 C C . LEU A 1 202 ? -12.619 -10.258 2.598 1.00 90.06 202 LEU A C 1
ATOM 1572 O O . LEU A 1 202 ? -11.740 -10.482 1.766 1.00 90.06 202 LEU A O 1
ATOM 1576 N N . ARG A 1 203 ? -13.919 -10.315 2.277 1.00 94.06 203 ARG A N 1
ATOM 1577 C CA . ARG A 1 203 ? -14.398 -10.595 0.913 1.00 94.06 203 ARG A CA 1
ATOM 1578 C C . ARG A 1 203 ? -13.998 -9.506 -0.074 1.00 94.06 203 ARG A C 1
ATOM 1580 O O . ARG A 1 203 ? -13.627 -9.844 -1.191 1.00 94.06 203 ARG A O 1
ATOM 1587 N N . LEU A 1 204 ? -14.054 -8.234 0.319 1.00 94.44 204 LEU A N 1
ATOM 1588 C CA . LEU A 1 204 ? -13.598 -7.122 -0.516 1.00 94.44 204 LEU A CA 1
ATOM 1589 C C . LEU A 1 204 ? -12.091 -7.197 -0.742 1.00 94.44 204 LEU A C 1
ATOM 1591 O O . LEU A 1 204 ? -11.647 -7.067 -1.878 1.00 94.44 204 LEU A O 1
ATOM 1595 N N . TYR A 1 205 ? -11.316 -7.483 0.305 1.00 92.94 205 TYR A N 1
ATOM 1596 C CA . TYR A 1 205 ? -9.870 -7.653 0.200 1.00 92.94 205 TYR A CA 1
ATOM 1597 C C . TYR A 1 205 ? -9.500 -8.782 -0.777 1.00 92.94 205 TYR A C 1
ATOM 1599 O O . TYR A 1 205 ? -8.797 -8.554 -1.762 1.00 92.94 205 TYR A O 1
ATOM 1607 N N . ILE A 1 206 ? -10.013 -9.997 -0.542 1.00 91.25 206 ILE A N 1
ATOM 1608 C CA . ILE A 1 206 ? -9.709 -11.170 -1.375 1.00 91.25 206 ILE A CA 1
ATOM 1609 C C . ILE A 1 206 ? -10.294 -10.993 -2.778 1.00 91.25 206 ILE A C 1
ATOM 1611 O O . ILE A 1 206 ? -9.601 -11.208 -3.767 1.00 91.25 206 ILE A O 1
ATOM 1615 N N . GLY A 1 207 ? -11.557 -10.576 -2.881 1.00 92.62 207 GLY A N 1
ATOM 1616 C CA . GLY A 1 207 ? -12.252 -10.393 -4.152 1.00 92.62 207 GLY A CA 1
ATOM 1617 C C . GLY A 1 207 ? -11.573 -9.357 -5.044 1.00 92.62 207 GLY A C 1
ATOM 1618 O O . GLY A 1 207 ? -11.419 -9.595 -6.240 1.00 92.62 207 GLY A O 1
ATOM 1619 N N . PHE A 1 208 ? -11.092 -8.250 -4.471 1.00 92.69 208 PHE A N 1
ATOM 1620 C CA . PHE A 1 208 ? -10.335 -7.250 -5.220 1.00 92.69 208 PHE A CA 1
ATOM 1621 C C . PHE A 1 208 ? -8.970 -7.779 -5.666 1.00 92.69 208 PHE A C 1
ATOM 1623 O O . PHE A 1 208 ? -8.591 -7.580 -6.820 1.00 92.69 208 PHE A O 1
ATOM 1630 N N . ALA A 1 209 ? -8.258 -8.514 -4.804 1.00 89.88 209 ALA A N 1
ATOM 1631 C CA . ALA A 1 209 ? -7.006 -9.166 -5.185 1.00 89.88 209 ALA A CA 1
ATOM 1632 C C . ALA A 1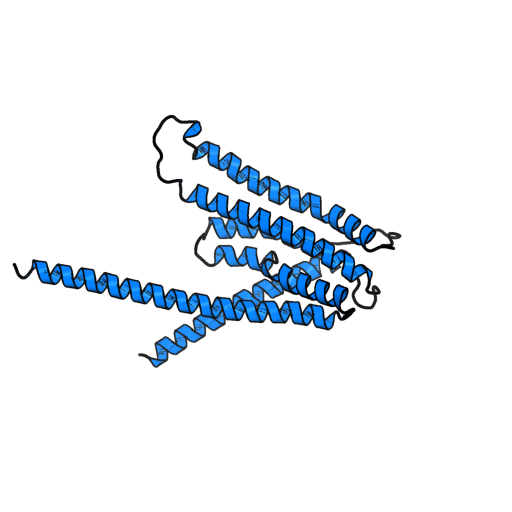 209 ? -7.207 -10.155 -6.349 1.00 89.88 209 ALA A C 1
ATOM 1634 O O . ALA A 1 209 ? -6.417 -10.153 -7.298 1.00 89.88 209 ALA A O 1
ATOM 1635 N N . VAL A 1 210 ? -8.290 -10.945 -6.325 1.00 90.62 210 VAL A N 1
ATOM 1636 C CA . VAL A 1 210 ? -8.673 -11.847 -7.423 1.00 90.62 210 VAL A CA 1
ATOM 1637 C C . VAL A 1 210 ? -8.935 -11.057 -8.699 1.00 90.62 210 VAL A C 1
ATOM 1639 O O . VAL A 1 210 ? -8.320 -11.337 -9.729 1.00 90.62 210 VAL A O 1
ATOM 1642 N N . LEU A 1 211 ? -9.815 -10.057 -8.623 1.00 92.25 211 LEU A N 1
ATOM 1643 C CA . LEU A 1 211 ? -10.218 -9.240 -9.762 1.00 92.25 211 LEU A CA 1
ATOM 1644 C C . LEU A 1 211 ? -9.003 -8.602 -10.439 1.00 92.25 211 LEU A C 1
ATOM 1646 O O . LEU A 1 211 ? -8.806 -8.754 -11.644 1.00 92.25 211 LEU A O 1
ATOM 1650 N N . MET A 1 212 ? -8.156 -7.937 -9.660 1.00 88.94 212 MET A N 1
ATOM 1651 C CA . MET A 1 212 ? -6.995 -7.236 -10.191 1.00 88.94 212 MET A CA 1
ATOM 1652 C C . MET A 1 212 ? -5.919 -8.193 -10.722 1.00 88.94 212 MET A C 1
ATOM 1654 O O . MET A 1 212 ? -5.284 -7.893 -11.736 1.00 88.94 212 MET A O 1
ATOM 1658 N N . SER A 1 213 ? -5.753 -9.376 -10.118 1.00 87.25 213 SER A N 1
ATOM 1659 C CA . SER A 1 213 ? -4.866 -10.418 -10.658 1.00 87.25 213 SER A CA 1
ATOM 1660 C C . SER A 1 213 ? -5.331 -10.892 -12.034 1.00 87.25 213 SER A C 1
ATOM 1662 O O . SER A 1 213 ? -4.516 -10.998 -12.950 1.00 87.25 213 SER A O 1
ATOM 1664 N N . VAL A 1 214 ? -6.640 -11.106 -12.213 1.00 88.38 214 VAL A N 1
ATOM 1665 C CA . VAL A 1 214 ? -7.230 -11.473 -13.511 1.00 88.38 214 VAL A CA 1
ATOM 1666 C C . VAL A 1 214 ? -7.021 -10.364 -14.541 1.00 88.38 214 VAL A C 1
ATOM 1668 O O . VAL A 1 214 ? -6.519 -10.642 -15.630 1.00 88.38 214 VAL A O 1
ATOM 1671 N N . VAL A 1 215 ? -7.348 -9.113 -14.198 1.00 89.06 215 VAL A N 1
ATOM 1672 C CA . VAL A 1 215 ? -7.196 -7.958 -15.101 1.00 89.06 215 VAL A CA 1
ATOM 1673 C C . VAL A 1 215 ? -5.753 -7.835 -15.593 1.00 89.06 215 VAL A C 1
ATOM 1675 O O . VAL A 1 215 ? -5.519 -7.735 -16.798 1.00 89.06 215 VAL A O 1
ATOM 1678 N N . MET A 1 216 ? -4.773 -7.918 -14.691 1.00 85.81 216 MET A N 1
ATOM 1679 C CA . MET A 1 216 ? -3.359 -7.824 -15.065 1.00 85.81 216 MET A CA 1
ATOM 1680 C C . MET A 1 216 ? -2.859 -9.047 -15.836 1.00 85.81 216 MET A C 1
ATOM 1682 O O . MET A 1 216 ? -2.076 -8.893 -16.772 1.00 85.81 216 MET A O 1
ATOM 1686 N N . GLY A 1 217 ? -3.321 -10.253 -15.494 1.00 85.38 217 GLY A N 1
ATOM 1687 C CA . GLY A 1 217 ? -3.009 -11.465 -16.253 1.00 85.38 217 GLY A CA 1
ATOM 1688 C C . GLY A 1 217 ? -3.469 -11.367 -17.710 1.00 85.38 217 GLY A C 1
ATOM 1689 O O . GLY A 1 217 ? -2.713 -11.702 -18.624 1.00 85.38 217 GLY A O 1
ATOM 1690 N N . VAL A 1 218 ? -4.677 -10.842 -17.936 1.00 86.00 218 VAL A N 1
ATOM 1691 C CA . VAL A 1 218 ? -5.219 -10.601 -19.281 1.00 86.00 218 VAL A CA 1
ATOM 1692 C C . VAL A 1 218 ? -4.449 -9.489 -19.999 1.00 86.00 218 VAL A C 1
ATOM 1694 O O . VAL A 1 218 ? -4.055 -9.675 -21.152 1.00 86.00 218 VAL A O 1
ATOM 1697 N N . ALA A 1 219 ? -4.186 -8.364 -19.325 1.00 86.00 219 ALA A N 1
ATOM 1698 C CA . ALA A 1 219 ? -3.462 -7.232 -19.903 1.00 86.00 219 ALA A CA 1
ATOM 1699 C C . ALA A 1 219 ? -2.042 -7.616 -20.352 1.00 86.00 219 ALA A C 1
ATOM 1701 O O . ALA A 1 219 ? -1.648 -7.303 -21.473 1.00 86.00 219 ALA A O 1
ATOM 1702 N N . ASN A 1 220 ? -1.304 -8.366 -19.529 1.00 82.50 220 ASN A N 1
ATOM 1703 C CA . ASN A 1 220 ? 0.047 -8.822 -19.865 1.00 82.50 220 ASN A CA 1
ATOM 1704 C C . ASN A 1 220 ? 0.071 -9.699 -21.126 1.00 82.50 220 ASN A C 1
ATOM 1706 O O . ASN A 1 220 ? 0.983 -9.591 -21.941 1.00 82.50 220 ASN A O 1
ATOM 1710 N N . VAL A 1 221 ? -0.947 -10.539 -21.328 1.00 82.50 221 VAL A N 1
ATOM 1711 C CA . VAL A 1 221 ? -1.044 -11.360 -22.543 1.00 82.50 221 VAL A CA 1
ATOM 1712 C C . VAL A 1 221 ? -1.455 -10.558 -23.768 1.00 82.50 221 VAL A C 1
ATOM 1714 O O . VAL A 1 221 ? -1.003 -10.868 -24.870 1.00 82.50 221 VAL A O 1
ATOM 1717 N N . ALA A 1 222 ? -2.298 -9.539 -23.605 1.00 82.62 222 ALA A N 1
ATOM 1718 C CA . ALA A 1 222 ? -2.613 -8.631 -24.701 1.00 82.62 222 ALA A CA 1
ATOM 1719 C C . ALA A 1 222 ? -1.355 -7.882 -25.179 1.00 82.62 222 ALA A C 1
ATOM 1721 O O . ALA A 1 222 ? -1.147 -7.762 -26.384 1.00 82.62 222 ALA A O 1
ATOM 1722 N N . LEU A 1 223 ? -0.487 -7.464 -24.251 1.00 81.94 223 LEU A N 1
ATOM 1723 C CA . LEU A 1 223 ? 0.775 -6.791 -24.567 1.00 81.94 223 LEU A CA 1
ATOM 1724 C C . LEU A 1 223 ? 1.786 -7.717 -25.274 1.00 81.94 223 LEU A C 1
ATOM 1726 O O . LEU A 1 223 ? 2.272 -7.336 -26.334 1.00 81.94 223 LEU A O 1
ATOM 1730 N N . ASP A 1 224 ? 2.013 -8.952 -24.791 1.00 80.50 224 ASP A N 1
ATOM 1731 C CA . ASP A 1 224 ? 2.913 -9.941 -25.447 1.00 80.50 224 ASP A CA 1
ATOM 1732 C C . ASP A 1 224 ? 2.472 -10.234 -26.898 1.00 80.50 224 ASP A C 1
ATOM 1734 O O . ASP A 1 224 ? 3.287 -10.415 -27.801 1.00 80.50 224 ASP A O 1
ATOM 1738 N N . LYS A 1 225 ? 1.158 -10.241 -27.167 1.00 80.44 225 LYS A N 1
ATOM 1739 C CA . LYS A 1 225 ? 0.641 -10.420 -28.535 1.00 80.44 225 LYS A CA 1
ATOM 1740 C C . LYS A 1 225 ? 0.935 -9.231 -29.447 1.00 80.44 225 LYS A C 1
ATOM 1742 O O . LYS A 1 225 ? 1.192 -9.449 -30.633 1.00 80.44 225 LYS A O 1
ATOM 1747 N N . ASN A 1 226 ? 0.868 -8.010 -28.921 1.00 78.31 226 ASN A N 1
ATOM 1748 C CA . ASN A 1 226 ? 1.146 -6.807 -29.697 1.00 78.31 226 ASN A CA 1
ATOM 1749 C C . ASN A 1 226 ? 2.638 -6.719 -30.039 1.00 78.31 226 ASN A C 1
ATOM 1751 O O . ASN A 1 226 ? 2.961 -6.577 -31.213 1.00 78.31 226 ASN A O 1
ATOM 1755 N N . GLU A 1 227 ? 3.527 -6.946 -29.066 1.00 78.75 227 GLU A N 1
ATOM 1756 C CA . GLU A 1 227 ? 4.985 -6.921 -29.282 1.00 78.75 227 GLU A CA 1
ATOM 1757 C C . GLU A 1 227 ? 5.422 -7.941 -30.344 1.00 78.75 227 GLU A C 1
ATOM 1759 O O . GLU A 1 227 ? 6.081 -7.585 -31.317 1.00 78.75 227 GLU A O 1
ATOM 1764 N N . ARG A 1 228 ? 4.939 -9.190 -30.262 1.00 79.88 228 ARG A N 1
ATOM 1765 C CA . ARG A 1 228 ? 5.219 -10.203 -31.299 1.00 79.88 228 ARG A CA 1
ATOM 1766 C C . ARG A 1 228 ? 4.707 -9.808 -32.680 1.00 79.88 228 ARG A C 1
ATOM 1768 O O . ARG A 1 228 ? 5.291 -10.198 -33.688 1.00 79.88 228 ARG A O 1
ATOM 1775 N N . SER A 1 229 ? 3.570 -9.117 -32.742 1.00 80.94 229 SER A N 1
ATOM 1776 C CA . SER A 1 229 ? 2.997 -8.681 -34.017 1.00 80.94 229 SER A CA 1
ATOM 1777 C C . SER A 1 229 ? 3.850 -7.586 -34.654 1.00 80.94 229 SER A C 1
ATOM 1779 O O . SER A 1 229 ? 4.009 -7.588 -35.876 1.00 80.94 229 SER A O 1
ATOM 1781 N N . ASP A 1 230 ? 4.419 -6.701 -33.839 1.00 82.56 230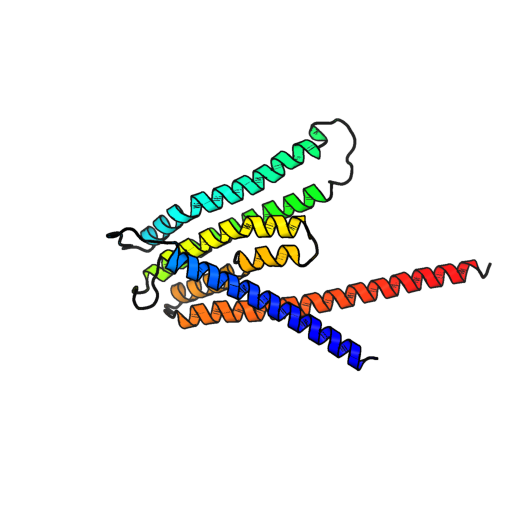 ASP A N 1
ATOM 1782 C CA . ASP A 1 230 ? 5.320 -5.643 -34.286 1.00 82.56 230 ASP A CA 1
ATOM 1783 C C . ASP A 1 230 ? 6.681 -6.210 -34.720 1.00 82.56 230 ASP A C 1
ATOM 1785 O O . ASP A 1 230 ? 7.146 -5.865 -35.806 1.00 82.56 230 ASP A O 1
ATOM 1789 N N . ASP A 1 231 ? 7.243 -7.179 -33.990 1.00 81.38 231 ASP A N 1
ATOM 1790 C CA . ASP A 1 231 ? 8.482 -7.873 -34.382 1.00 81.38 231 ASP A CA 1
ATOM 1791 C C . ASP A 1 231 ? 8.336 -8.596 -35.732 1.00 81.38 231 ASP A C 1
ATOM 1793 O O . ASP A 1 231 ? 9.203 -8.515 -36.605 1.00 81.38 231 ASP A O 1
ATOM 1797 N N . ILE A 1 232 ? 7.199 -9.272 -35.952 1.00 83.75 232 ILE A N 1
ATOM 1798 C CA . ILE A 1 232 ? 6.905 -9.938 -37.231 1.00 83.75 232 ILE A CA 1
ATOM 1799 C C . ILE A 1 232 ? 6.776 -8.915 -38.368 1.00 83.75 232 ILE A C 1
ATOM 1801 O O . ILE A 1 232 ? 7.149 -9.215 -39.504 1.00 83.75 232 ILE A O 1
ATOM 1805 N N . ARG A 1 233 ? 6.225 -7.725 -38.102 1.00 83.56 233 ARG A N 1
ATOM 1806 C CA . ARG A 1 233 ? 6.110 -6.654 -39.105 1.00 83.56 233 ARG A CA 1
ATOM 1807 C C . ARG A 1 233 ? 7.473 -6.057 -39.441 1.00 83.56 233 ARG A C 1
ATOM 1809 O O . ARG A 1 233 ? 7.760 -5.910 -40.626 1.00 83.56 233 ARG A O 1
ATOM 1816 N N . ALA A 1 234 ? 8.303 -5.794 -38.433 1.00 83.38 234 ALA A N 1
ATOM 1817 C CA . ALA A 1 234 ? 9.658 -5.284 -38.611 1.00 83.38 234 ALA A CA 1
ATOM 1818 C C . ALA A 1 234 ? 10.524 -6.263 -39.422 1.00 83.38 234 ALA A C 1
ATOM 1820 O O . ALA A 1 234 ? 11.090 -5.883 -40.443 1.00 83.38 234 ALA A O 1
ATOM 1821 N N . GLY A 1 235 ? 10.515 -7.555 -39.069 1.00 83.25 235 GLY A N 1
ATOM 1822 C CA . GLY A 1 235 ? 11.274 -8.569 -39.810 1.00 83.25 235 GLY A CA 1
ATOM 1823 C C . GLY A 1 235 ? 10.811 -8.756 -41.263 1.00 83.25 235 GLY A C 1
ATOM 1824 O O . GLY A 1 235 ? 11.623 -9.038 -42.143 1.00 83.25 235 GLY A O 1
ATOM 1825 N N . ARG A 1 236 ? 9.514 -8.566 -41.560 1.00 80.44 236 ARG A N 1
ATOM 1826 C CA . ARG A 1 236 ? 9.022 -8.576 -42.952 1.00 80.44 236 ARG A CA 1
ATOM 1827 C C . ARG A 1 236 ? 9.482 -7.360 -43.750 1.00 80.44 236 ARG A C 1
ATOM 1829 O O . ARG A 1 236 ? 9.708 -7.510 -44.946 1.00 80.44 236 ARG A O 1
ATOM 1836 N N . GLN A 1 237 ? 9.585 -6.188 -43.123 1.00 76.88 237 GLN A N 1
ATOM 1837 C CA . GLN A 1 237 ? 10.105 -4.990 -43.786 1.00 76.88 237 GLN A CA 1
ATOM 1838 C C . GLN A 1 237 ? 11.586 -5.164 -44.133 1.00 76.88 237 GLN A C 1
ATOM 1840 O O . GLN A 1 237 ? 11.947 -4.983 -45.290 1.00 76.88 237 GLN A O 1
ATOM 1845 N N . GLU A 1 238 ? 12.404 -5.647 -43.195 1.00 73.81 238 GLU A N 1
ATOM 1846 C CA . GLU A 1 238 ? 13.824 -5.918 -43.459 1.00 73.81 238 GLU A CA 1
ATOM 1847 C C . GLU A 1 238 ? 14.018 -6.957 -44.579 1.00 73.81 238 GLU A C 1
ATOM 1849 O O . GLU A 1 238 ? 14.829 -6.757 -45.482 1.00 73.81 238 GLU A O 1
ATOM 1854 N N . GLY A 1 239 ? 13.238 -8.044 -44.583 1.00 70.19 239 GLY A N 1
ATOM 1855 C CA . GLY A 1 239 ? 13.310 -9.058 -45.642 1.00 70.19 239 GLY A CA 1
ATOM 1856 C C . GLY A 1 239 ? 12.880 -8.552 -47.027 1.00 70.19 239 GLY A C 1
ATOM 1857 O O . GLY A 1 239 ? 13.436 -8.986 -48.037 1.00 70.19 239 GLY A O 1
ATOM 1858 N N . ALA A 1 240 ? 11.914 -7.630 -47.089 1.00 69.06 240 ALA A N 1
ATOM 1859 C CA . ALA A 1 240 ? 11.488 -7.002 -48.339 1.00 69.06 240 ALA A CA 1
ATOM 1860 C C . ALA A 1 240 ? 12.547 -6.028 -48.883 1.00 69.06 240 ALA A C 1
ATOM 1862 O O . ALA A 1 240 ? 12.785 -5.997 -50.092 1.00 69.06 240 ALA A O 1
ATOM 1863 N N . ASP A 1 241 ? 13.226 -5.291 -47.999 1.00 67.88 241 ASP A N 1
ATOM 1864 C CA . ASP A 1 241 ? 14.294 -4.369 -48.385 1.00 67.88 241 ASP A CA 1
ATOM 1865 C C . ASP A 1 241 ? 15.498 -5.120 -48.981 1.00 67.88 241 ASP A C 1
ATOM 1867 O O . ASP A 1 241 ? 16.010 -4.704 -50.022 1.00 67.88 241 ASP A O 1
ATOM 1871 N N . TYR A 1 242 ? 15.885 -6.279 -48.429 1.00 63.12 242 TYR A N 1
ATOM 1872 C CA . TYR A 1 242 ? 16.952 -7.119 -49.004 1.00 63.12 242 TYR A CA 1
ATOM 1873 C C . TYR A 1 242 ? 16.621 -7.640 -50.412 1.00 63.12 242 TYR A C 1
ATOM 1875 O O . TYR A 1 242 ? 17.474 -7.594 -51.297 1.00 63.12 242 TYR A O 1
ATOM 1883 N N . GLN A 1 243 ? 15.377 -8.066 -50.669 1.00 60.31 243 GLN A N 1
ATOM 1884 C CA . GLN A 1 243 ? 14.974 -8.532 -52.006 1.00 60.31 243 GLN A CA 1
ATOM 1885 C C . GLN A 1 243 ? 14.966 -7.414 -53.060 1.00 60.31 243 GLN A C 1
ATOM 1887 O O . GLN A 1 243 ? 15.094 -7.691 -54.251 1.00 60.31 243 GLN A O 1
ATOM 1892 N N . SER A 1 244 ? 14.836 -6.151 -52.643 1.00 61.56 244 SER A N 1
ATOM 1893 C CA . SER A 1 244 ? 14.877 -5.003 -53.554 1.00 61.56 244 SER A CA 1
ATOM 1894 C C . SER A 1 244 ? 16.295 -4.624 -54.008 1.00 61.56 244 SER A C 1
ATOM 1896 O O . SER A 1 244 ? 16.446 -3.955 -55.033 1.00 61.56 244 SER A O 1
ATOM 1898 N N . ILE A 1 245 ? 17.325 -5.056 -53.269 1.00 60.91 245 ILE A N 1
ATOM 1899 C CA . ILE A 1 245 ? 18.735 -4.761 -53.559 1.00 60.91 245 ILE A CA 1
ATOM 1900 C C . ILE A 1 245 ? 19.302 -5.749 -54.587 1.00 60.91 245 ILE A C 1
ATOM 1902 O O . ILE A 1 245 ? 20.010 -5.318 -55.488 1.00 60.91 245 ILE A O 1
ATOM 1906 N N . ASP A 1 246 ? 18.922 -7.029 -54.527 1.00 60.19 246 ASP A N 1
ATOM 1907 C CA . ASP A 1 246 ? 19.378 -8.055 -55.485 1.00 60.19 246 ASP A CA 1
ATOM 1908 C C . ASP A 1 246 ? 18.694 -7.965 -56.866 1.00 60.19 246 ASP A C 1
ATOM 1910 O O . ASP A 1 246 ? 19.085 -8.648 -57.812 1.00 60.19 246 ASP A O 1
ATOM 1914 N N . ALA A 1 247 ? 17.660 -7.130 -57.001 1.00 57.19 247 ALA A N 1
ATOM 1915 C CA . ALA A 1 247 ? 16.921 -6.924 -58.249 1.00 57.19 247 ALA A CA 1
ATOM 1916 C C . ALA A 1 247 ? 17.459 -5.763 -59.118 1.00 57.19 247 ALA A C 1
ATOM 1918 O O . ALA A 1 247 ? 16.820 -5.408 -60.114 1.00 57.19 247 ALA A O 1
ATOM 1919 N N . LYS A 1 248 ? 18.595 -5.154 -58.752 1.00 51.25 248 LYS A N 1
ATOM 1920 C CA . LYS A 1 248 ? 19.278 -4.086 -59.503 1.00 51.25 248 LYS A CA 1
ATOM 1921 C C . LYS A 1 248 ? 20.669 -4.516 -59.940 1.00 51.25 248 LYS A C 1
ATOM 1923 O O . LYS A 1 248 ? 21.044 -4.119 -61.065 1.00 51.25 248 LYS A O 1
#

InterPro domains:
  IPR001129 Membrane-associated, eicosanoid/glutathione metabolism (MAPEG) protein [PF01124] (61-184)

Radius of gyration: 23.66 Å; chains: 1; bounding box: 54×48×90 Å

Organism: NCBI:txid91324

Foldseek 3Di:
DVVVVVVVLVVLLVVLLVVLLVLLVLLVVQLVCCLPPVDDDDPPDDDPALVSLLVVLCVLQVVLLVVLLVVLVVVLVVVCVVQPCVVPVDDDDPRPPVNVLSVVLNVVSVVVSVLLSVLLSLLSRLLSVDDVVQPSGSSNSNSLSNQLSVLSVQLSVLCVVCVPDCSNSNSCSSSCVQVSVLSVVVSCCCVVPVPNHPPSSVCSSSVSSSVVSSVVSVVVSVVVVVVVVVVVVVVVVVVVVVVVVVVD